Protein AF-A0A2H0J8N6-F1 (afdb_monomer_lite)

pLDDT: mean 73.27, std 20.43, range [31.5, 97.12]

Radius of gyration: 28.43 Å; chains: 1; bounding box: 100×62×66 Å

Foldseek 3Di:
DDDDDDDPDDDDDDPPDDPPPPVVVVVVLVVLLVLLLQLLVLLVVLLPDPDADDPQFSLLLSLLSLLLSQCPVLPLDADPVSVVSSVSSLVSNQVSLVVLPDALVLSVCRSPVSDRVSSVVSSPSSNVSADPDPVNLVVSCCSRPVPPPPPPPPPPDDDPVVPPPPDADADPVRHGPDPDDPDDDPDDDDDDPPPPPLPPLVVQLVVLVVLLVVCVVPNDLVSNLVSLVSSLVSLVVSLVVDPDPVSVVVSVVSNVVSCVSNVNPDVPPPLPFQWDFDFDQTPNDTDTDTDTDDHDDDDDPSSSVSNNVVNCVCPDPVNVVVVVVSVVVVVVVVD

Structure (mmCIF, N/CA/C/O backbone):
data_AF-A0A2H0J8N6-F1
#
_entry.id   AF-A0A2H0J8N6-F1
#
loop_
_atom_site.group_PDB
_atom_site.id
_atom_site.type_symbol
_atom_site.label_atom_id
_atom_site.label_alt_id
_atom_site.label_comp_id
_atom_site.label_asym_id
_atom_site.label_entity_id
_atom_site.label_seq_id
_atom_site.pdbx_PDB_ins_code
_atom_site.Cartn_x
_atom_site.Cartn_y
_atom_site.Cartn_z
_atom_site.occupancy
_atom_site.B_iso_or_equiv
_atom_site.auth_seq_id
_atom_site.auth_comp_id
_atom_site.auth_asym_id
_atom_site.auth_atom_id
_atom_site.pdbx_PDB_model_num
ATOM 1 N N . MET A 1 1 ? 80.769 -1.438 10.230 1.00 40.22 1 MET A N 1
ATOM 2 C CA . MET A 1 1 ? 79.763 -0.362 10.365 1.00 40.22 1 MET A CA 1
ATOM 3 C C . MET A 1 1 ? 78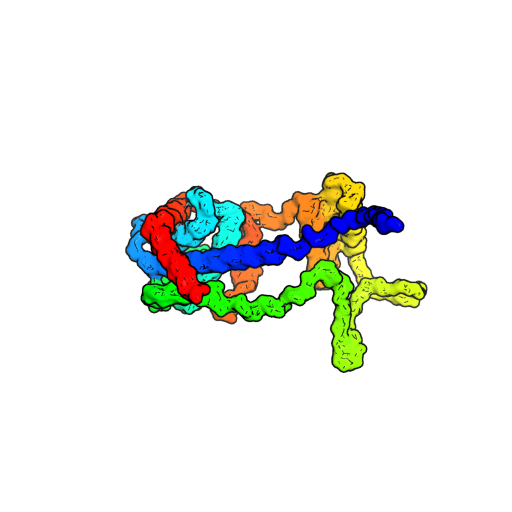.459 -0.847 9.747 1.00 40.22 1 MET A C 1
ATOM 5 O O . MET A 1 1 ? 78.494 -1.391 8.654 1.00 40.22 1 MET A O 1
ATOM 9 N N . ARG A 1 2 ? 77.357 -0.756 10.502 1.00 40.88 2 ARG A N 1
ATOM 10 C CA . ARG A 1 2 ? 75.979 -1.126 10.120 1.00 40.88 2 ARG A CA 1
ATOM 11 C C . ARG A 1 2 ? 75.331 -0.038 9.233 1.00 40.88 2 ARG A C 1
ATOM 13 O O . ARG A 1 2 ? 75.818 1.087 9.266 1.00 40.88 2 ARG A O 1
ATOM 20 N N . ARG A 1 3 ? 74.163 -0.376 8.646 1.00 34.47 3 ARG A N 1
ATOM 21 C CA . ARG A 1 3 ? 73.153 0.428 7.889 1.00 34.47 3 ARG A CA 1
ATOM 22 C C . ARG A 1 3 ? 73.401 0.578 6.377 1.00 34.47 3 ARG A C 1
ATOM 24 O O . ARG A 1 3 ? 74.527 0.822 5.986 1.00 34.47 3 ARG A O 1
ATOM 31 N N . ALA A 1 4 ? 72.404 0.535 5.488 1.00 37.69 4 ALA A N 1
ATOM 32 C CA . ALA A 1 4 ? 70.978 0.198 5.580 1.00 37.69 4 ALA A CA 1
ATOM 33 C C . ALA A 1 4 ? 70.390 0.027 4.160 1.00 37.69 4 ALA A C 1
ATOM 35 O O . ALA A 1 4 ? 70.618 0.859 3.291 1.00 37.69 4 ALA A O 1
ATOM 36 N N . MET A 1 5 ? 69.638 -1.061 3.982 1.00 46.22 5 MET A N 1
ATOM 37 C CA . MET A 1 5 ? 68.340 -1.192 3.300 1.00 46.22 5 MET A CA 1
ATOM 38 C C . MET A 1 5 ? 67.769 0.048 2.579 1.00 46.22 5 MET A C 1
ATOM 40 O O . MET A 1 5 ? 67.449 1.047 3.217 1.00 46.22 5 MET A O 1
ATOM 44 N N . SER A 1 6 ? 67.467 -0.102 1.286 1.00 39.66 6 SER A N 1
ATOM 45 C CA . SER A 1 6 ? 66.330 0.569 0.642 1.00 39.66 6 SER A CA 1
ATOM 46 C C . SER A 1 6 ? 65.701 -0.410 -0.352 1.00 39.66 6 SER A C 1
ATOM 48 O O . SER A 1 6 ? 66.092 -0.503 -1.514 1.00 39.66 6 SER A O 1
ATOM 50 N N . HIS A 1 7 ? 64.768 -1.217 0.157 1.00 37.22 7 HIS A N 1
ATOM 51 C CA . HIS A 1 7 ? 63.782 -1.889 -0.676 1.00 37.22 7 HIS A CA 1
ATOM 52 C C . HIS A 1 7 ? 62.754 -0.842 -1.098 1.00 37.22 7 HIS A C 1
ATOM 54 O O . HIS A 1 7 ? 62.182 -0.147 -0.262 1.00 37.22 7 HIS A O 1
ATOM 60 N N . ARG A 1 8 ? 62.558 -0.723 -2.408 1.00 36.72 8 ARG A N 1
ATOM 61 C CA . ARG A 1 8 ? 61.528 0.105 -3.027 1.00 36.72 8 ARG A CA 1
ATOM 62 C C . ARG A 1 8 ? 60.166 -0.515 -2.704 1.00 36.72 8 ARG A C 1
ATOM 64 O O . ARG A 1 8 ? 59.889 -1.622 -3.157 1.00 36.72 8 ARG A O 1
ATOM 71 N N . GLU A 1 9 ? 59.373 0.178 -1.893 1.00 36.84 9 GLU A N 1
ATOM 72 C CA . GLU A 1 9 ? 58.004 -0.198 -1.536 1.00 36.84 9 GLU A CA 1
ATOM 73 C C . GLU A 1 9 ? 57.140 -0.375 -2.789 1.00 36.84 9 GLU A C 1
ATOM 75 O O . GLU A 1 9 ? 57.002 0.527 -3.618 1.00 36.84 9 GLU A O 1
ATOM 80 N N . THR A 1 10 ? 56.547 -1.558 -2.915 1.00 39.41 10 THR A N 1
ATOM 81 C CA . THR A 1 10 ? 55.350 -1.790 -3.711 1.00 39.41 10 THR A CA 1
ATOM 82 C C . THR A 1 10 ? 54.174 -1.184 -2.952 1.00 39.41 10 THR A C 1
ATOM 84 O O . THR A 1 10 ? 53.842 -1.620 -1.851 1.00 39.41 10 THR A O 1
ATOM 87 N N . ALA A 1 11 ? 53.558 -0.153 -3.527 1.00 35.38 11 ALA A N 1
ATOM 88 C CA . ALA A 1 11 ? 52.325 0.418 -3.011 1.00 35.38 11 ALA A CA 1
ATOM 89 C C . ALA A 1 11 ? 51.241 -0.673 -2.977 1.00 35.38 11 ALA A C 1
ATOM 91 O O . ALA A 1 11 ? 50.752 -1.107 -4.019 1.00 35.38 11 ALA A O 1
ATOM 92 N N . LYS A 1 12 ? 50.894 -1.131 -1.769 1.00 36.38 12 LYS A N 1
ATOM 93 C CA . LYS A 1 12 ? 49.632 -1.817 -1.495 1.00 36.38 12 LYS A CA 1
ATOM 94 C C . LYS A 1 12 ? 48.523 -0.790 -1.686 1.00 36.38 12 LYS A C 1
ATOM 96 O O . LYS A 1 12 ? 48.418 0.144 -0.898 1.00 36.38 12 LYS A O 1
ATOM 101 N N . VAL A 1 13 ? 47.723 -0.948 -2.729 1.00 39.91 13 VAL A N 1
ATOM 102 C CA . VAL A 1 13 ? 46.446 -0.252 -2.855 1.00 39.91 13 VAL A CA 1
ATOM 103 C C . VAL A 1 13 ? 45.415 -1.311 -3.214 1.00 39.91 13 VAL A C 1
ATOM 105 O O . VAL A 1 13 ? 45.675 -2.121 -4.101 1.00 39.91 13 VAL A O 1
ATOM 108 N N . LEU A 1 14 ? 44.263 -1.219 -2.543 1.00 33.28 14 LEU A N 1
ATOM 109 C CA . LEU A 1 14 ? 43.003 -1.936 -2.767 1.00 33.28 14 LEU A CA 1
ATOM 110 C C . LEU A 1 14 ? 42.818 -3.228 -1.958 1.00 33.28 14 LEU A C 1
ATOM 112 O O . LEU A 1 14 ? 42.891 -4.327 -2.492 1.00 33.28 14 LEU A O 1
ATOM 116 N N . ASP A 1 15 ? 42.502 -3.045 -0.676 1.00 34.53 15 ASP A N 1
ATOM 117 C CA . ASP A 1 15 ? 41.644 -3.966 0.079 1.00 34.53 15 ASP A CA 1
ATOM 118 C C . ASP A 1 15 ? 40.716 -3.142 0.989 1.00 34.53 15 ASP A C 1
ATOM 120 O O . ASP A 1 15 ? 40.907 -3.047 2.197 1.00 34.53 15 ASP A O 1
ATOM 124 N N . ALA A 1 16 ? 39.828 -2.368 0.359 1.00 42.97 16 ALA A N 1
ATOM 125 C CA . ALA A 1 16 ? 38.847 -1.523 1.043 1.00 42.97 16 ALA A CA 1
ATOM 126 C C . ALA A 1 16 ? 37.699 -1.143 0.093 1.00 42.97 16 ALA A C 1
ATOM 128 O O . ALA A 1 16 ? 37.491 0.036 -0.157 1.00 42.97 16 ALA A O 1
ATOM 129 N N . VAL A 1 17 ? 37.013 -2.126 -0.501 1.00 40.81 17 VAL A N 1
ATOM 130 C CA . VAL A 1 17 ? 35.662 -1.945 -1.078 1.00 40.81 17 VAL A CA 1
ATOM 131 C C . VAL A 1 17 ? 34.937 -3.298 -1.041 1.00 40.81 17 VAL A C 1
ATOM 133 O O . VAL A 1 17 ? 34.741 -3.932 -2.075 1.00 40.81 17 VAL A O 1
ATOM 136 N N . ALA A 1 18 ? 34.599 -3.785 0.152 1.00 38.16 18 ALA A N 1
ATOM 137 C CA . ALA A 1 18 ? 33.751 -4.973 0.294 1.00 38.16 18 ALA A CA 1
ATOM 138 C C . ALA A 1 18 ? 32.747 -4.904 1.461 1.00 38.16 18 ALA A C 1
ATOM 140 O O . ALA A 1 18 ? 32.077 -5.894 1.714 1.00 38.16 18 ALA A O 1
ATOM 141 N N . GLU A 1 19 ? 32.588 -3.757 2.133 1.00 38.59 19 GLU A N 1
ATOM 142 C CA . GLU A 1 19 ? 31.680 -3.634 3.294 1.00 38.59 19 GLU A CA 1
ATOM 143 C C . GLU A 1 19 ? 30.478 -2.691 3.072 1.00 38.59 19 GLU A C 1
ATOM 145 O O . GLU A 1 19 ? 29.617 -2.597 3.932 1.00 38.59 19 GLU A O 1
ATOM 150 N N . GLU A 1 20 ? 30.333 -2.031 1.915 1.00 37.59 20 GLU A N 1
ATOM 151 C CA . GLU A 1 20 ? 29.245 -1.045 1.715 1.00 37.59 20 GLU A CA 1
ATOM 152 C C . GLU A 1 20 ? 27.892 -1.629 1.249 1.00 37.59 20 GLU A C 1
ATOM 154 O O . GLU A 1 20 ? 26.917 -0.888 1.156 1.00 37.59 20 GLU A O 1
ATOM 159 N N . ASN A 1 21 ? 27.780 -2.933 0.959 1.00 37.81 21 ASN A N 1
ATOM 160 C CA . ASN A 1 21 ? 26.525 -3.511 0.436 1.00 37.81 21 ASN A CA 1
ATOM 161 C C . ASN A 1 21 ? 25.639 -4.211 1.481 1.00 37.81 21 ASN A C 1
ATOM 163 O O . ASN A 1 21 ? 24.453 -4.388 1.210 1.00 37.81 21 ASN A O 1
ATOM 167 N N . ASP A 1 22 ? 26.164 -4.567 2.657 1.00 35.47 22 ASP A N 1
ATOM 168 C CA . ASP A 1 22 ? 25.387 -5.264 3.699 1.00 35.47 22 ASP A CA 1
ATOM 169 C C . ASP A 1 22 ? 24.651 -4.292 4.641 1.00 35.47 22 ASP A C 1
ATOM 171 O O . ASP A 1 22 ? 23.553 -4.570 5.127 1.00 35.47 22 ASP A O 1
ATOM 175 N N . GLU A 1 23 ? 25.196 -3.089 4.852 1.00 35.34 23 GLU A N 1
ATOM 176 C CA . GLU A 1 23 ? 24.545 -2.057 5.671 1.00 35.34 23 GLU A CA 1
ATOM 177 C C . GLU A 1 23 ? 23.266 -1.505 5.017 1.00 35.34 23 GLU A C 1
ATOM 179 O O . GLU A 1 23 ? 22.309 -1.180 5.722 1.00 35.34 23 GLU A O 1
ATOM 184 N N . MET A 1 24 ? 23.197 -1.454 3.680 1.00 31.50 24 MET A N 1
ATOM 185 C CA . MET A 1 24 ? 21.992 -0.991 2.973 1.00 31.50 24 MET A CA 1
ATOM 186 C C . MET A 1 24 ? 20.827 -1.984 3.083 1.00 31.50 24 MET A C 1
ATOM 188 O O . MET A 1 24 ? 19.689 -1.559 3.254 1.00 31.50 24 MET A O 1
ATOM 192 N N . SER A 1 25 ? 21.103 -3.294 3.046 1.00 44.59 25 SER A N 1
ATOM 193 C CA . SER A 1 25 ? 20.068 -4.328 3.210 1.00 44.59 25 SER A CA 1
ATOM 194 C C . SER A 1 25 ? 19.448 -4.291 4.609 1.00 44.59 25 SER A C 1
ATOM 196 O O . SER A 1 25 ? 18.238 -4.446 4.763 1.00 44.59 25 SER A O 1
ATOM 198 N N . ASN A 1 26 ? 20.268 -4.047 5.634 1.00 45.00 26 ASN A N 1
ATOM 199 C CA . ASN A 1 26 ? 19.796 -3.914 7.010 1.00 45.00 26 ASN A CA 1
ATOM 200 C C . ASN A 1 26 ? 19.016 -2.608 7.227 1.00 45.00 26 ASN A C 1
ATOM 202 O O . ASN A 1 26 ? 17.989 -2.614 7.901 1.00 45.00 26 ASN A O 1
ATOM 206 N N . ALA A 1 27 ? 19.459 -1.492 6.637 1.00 46.22 27 ALA A N 1
ATOM 207 C CA . ALA A 1 27 ? 18.742 -0.219 6.715 1.00 46.22 27 ALA A CA 1
ATOM 208 C C . ALA A 1 27 ? 17.324 -0.317 6.124 1.00 46.22 27 ALA A C 1
ATOM 210 O O . ALA A 1 27 ? 16.374 0.167 6.741 1.00 46.22 27 ALA A O 1
ATOM 211 N N . ASP A 1 28 ? 17.169 -0.999 4.986 1.00 56.78 28 ASP A N 1
ATOM 212 C CA . ASP A 1 28 ? 15.863 -1.233 4.367 1.00 56.78 28 ASP A CA 1
ATOM 213 C C . ASP A 1 28 ? 14.939 -2.053 5.291 1.00 56.78 28 ASP A C 1
ATOM 215 O O . ASP A 1 28 ? 13.780 -1.679 5.482 1.00 56.78 28 ASP A O 1
ATOM 219 N N . ASP A 1 29 ? 15.447 -3.093 5.961 1.00 68.06 29 ASP A N 1
ATOM 220 C CA . ASP A 1 29 ? 14.668 -3.892 6.923 1.00 68.06 29 ASP A CA 1
ATOM 221 C C . ASP A 1 29 ? 14.214 -3.070 8.147 1.00 68.06 29 ASP A C 1
ATOM 223 O O . ASP A 1 29 ? 13.052 -3.131 8.562 1.00 68.06 29 ASP A O 1
ATOM 227 N N . PHE A 1 30 ? 15.087 -2.208 8.684 1.00 72.25 30 PHE A N 1
ATOM 228 C CA . PHE A 1 30 ? 14.722 -1.302 9.778 1.00 72.25 30 PHE A CA 1
ATOM 229 C C . PHE A 1 30 ? 13.636 -0.298 9.375 1.00 72.25 30 PHE A C 1
ATOM 231 O O . PHE A 1 30 ? 12.720 -0.051 10.165 1.00 72.25 30 PHE A O 1
ATOM 238 N N . THR A 1 31 ? 13.692 0.255 8.158 1.00 79.31 31 THR A N 1
ATOM 239 C CA . THR A 1 31 ? 12.648 1.180 7.681 1.00 79.31 31 THR A CA 1
ATOM 240 C C . THR A 1 31 ? 11.298 0.482 7.528 1.00 79.31 31 THR A C 1
ATOM 242 O O . THR A 1 31 ? 10.273 1.026 7.936 1.00 79.31 31 THR A O 1
ATOM 245 N N . VAL A 1 32 ? 11.278 -0.753 7.019 1.00 80.62 32 VAL A N 1
ATOM 246 C CA . VAL A 1 32 ? 10.048 -1.548 6.900 1.00 80.62 32 VAL A CA 1
ATOM 247 C C . VAL A 1 32 ? 9.468 -1.875 8.276 1.00 80.62 32 VAL A C 1
ATOM 249 O O . VAL A 1 32 ? 8.256 -1.750 8.465 1.00 80.62 32 VAL A O 1
ATOM 252 N N . LYS A 1 33 ? 10.307 -2.221 9.260 1.00 83.94 33 LYS A N 1
ATOM 253 C CA . LYS A 1 33 ? 9.876 -2.442 10.651 1.00 83.94 33 LYS A CA 1
ATOM 254 C C . LYS A 1 33 ? 9.297 -1.171 11.280 1.00 83.94 33 LYS A C 1
ATOM 256 O O . LYS A 1 33 ? 8.239 -1.226 11.902 1.00 83.94 33 LYS A O 1
ATOM 261 N N . GLU A 1 34 ? 9.916 -0.009 11.066 1.00 85.88 34 GLU A N 1
ATOM 262 C CA . GLU A 1 34 ? 9.392 1.277 11.556 1.00 85.88 34 GLU A CA 1
ATOM 263 C C . GLU A 1 34 ? 8.033 1.636 10.930 1.00 85.88 34 GLU A C 1
ATOM 265 O O . GLU A 1 34 ? 7.114 2.080 11.630 1.00 85.88 34 GLU A O 1
ATOM 270 N N . LEU A 1 35 ? 7.875 1.410 9.624 1.00 88.62 35 LEU A N 1
ATOM 271 C CA . LEU A 1 35 ? 6.608 1.619 8.920 1.00 88.62 35 LEU A CA 1
ATOM 272 C C . LEU A 1 35 ? 5.526 0.650 9.405 1.00 88.62 35 LEU A C 1
ATOM 274 O O . LEU A 1 35 ? 4.384 1.063 9.603 1.00 88.62 35 LEU A O 1
ATOM 278 N N . THR A 1 36 ? 5.889 -0.611 9.643 1.00 89.69 36 THR A N 1
ATOM 279 C CA . THR A 1 36 ? 4.987 -1.640 10.178 1.00 89.69 36 THR A CA 1
ATOM 280 C C . THR A 1 36 ? 4.496 -1.269 11.575 1.00 89.69 36 THR A C 1
ATOM 282 O O . THR A 1 36 ? 3.289 -1.277 11.824 1.00 89.69 36 THR A O 1
ATOM 285 N N . LEU A 1 37 ? 5.405 -0.839 12.458 1.00 91.19 37 LEU A N 1
ATOM 286 C CA . LEU A 1 37 ? 5.063 -0.343 13.792 1.00 91.19 37 LEU A CA 1
ATOM 287 C C . LEU A 1 37 ? 4.126 0.867 13.718 1.00 91.19 37 LEU A C 1
ATOM 289 O O . LEU A 1 37 ? 3.123 0.935 14.426 1.00 91.19 37 LEU A O 1
ATOM 293 N N . SER A 1 38 ? 4.430 1.812 12.826 1.00 92.94 38 SER A N 1
ATOM 294 C CA . SER A 1 38 ? 3.614 3.011 12.629 1.00 92.94 38 SER A CA 1
ATOM 295 C C . SER A 1 38 ? 2.210 2.671 12.124 1.00 92.94 38 SER A C 1
ATOM 297 O O . SER A 1 38 ? 1.237 3.267 12.585 1.00 92.94 38 SER A O 1
ATOM 299 N N . ALA A 1 39 ? 2.090 1.700 11.215 1.00 94.19 39 ALA A N 1
ATOM 300 C CA . ALA A 1 39 ? 0.812 1.228 10.691 1.00 94.19 39 ALA A CA 1
ATOM 301 C C . ALA A 1 39 ? -0.045 0.574 11.785 1.00 94.19 39 ALA A C 1
ATOM 303 O O . ALA A 1 39 ? -1.221 0.907 11.931 1.00 94.19 39 ALA A O 1
ATOM 304 N N . ALA A 1 40 ? 0.546 -0.314 12.587 1.00 93.50 40 ALA A N 1
ATOM 305 C CA . ALA A 1 40 ? -0.149 -0.983 13.681 1.00 93.50 40 ALA A CA 1
ATOM 306 C C . ALA A 1 40 ? -0.593 0.016 14.766 1.00 93.50 40 ALA A C 1
ATOM 308 O O . ALA A 1 40 ? -1.760 0.029 15.160 1.00 93.50 40 ALA A O 1
ATOM 309 N N . ALA A 1 41 ? 0.279 0.952 15.155 1.00 92.62 41 ALA A N 1
ATOM 310 C CA . ALA A 1 41 ? -0.069 2.028 16.084 1.00 92.62 41 ALA A CA 1
ATOM 311 C C . ALA A 1 41 ? -1.188 2.940 15.542 1.00 92.62 41 ALA A C 1
ATOM 313 O O . ALA A 1 41 ? -2.064 3.370 16.293 1.00 92.62 41 ALA A O 1
ATOM 314 N N . ALA A 1 42 ? -1.202 3.217 14.234 1.00 94.94 42 ALA A N 1
ATOM 315 C CA . ALA A 1 42 ? -2.284 3.962 13.596 1.00 94.94 42 ALA A CA 1
ATOM 316 C C . ALA A 1 42 ? -3.627 3.218 13.656 1.00 94.94 42 ALA A C 1
ATOM 318 O O . ALA A 1 42 ? -4.655 3.858 13.878 1.00 94.94 42 ALA A O 1
ATOM 319 N N . VAL A 1 43 ? -3.634 1.889 13.502 1.00 95.62 43 VAL A N 1
ATOM 320 C CA . VAL A 1 43 ? -4.842 1.064 13.683 1.00 95.62 43 VAL A CA 1
ATOM 321 C C . VAL A 1 43 ? -5.340 1.129 15.127 1.00 95.62 43 VAL A C 1
ATOM 323 O O . VAL A 1 43 ? -6.536 1.325 15.333 1.00 95.62 43 VAL A O 1
ATOM 326 N N . GLN A 1 44 ? -4.448 1.034 16.118 1.00 92.69 44 GLN A N 1
ATOM 327 C CA . GLN A 1 44 ? -4.826 1.159 17.531 1.00 92.69 44 GLN A CA 1
ATOM 328 C C . GLN A 1 44 ? -5.434 2.530 17.839 1.00 92.69 44 GLN A C 1
ATOM 330 O O . GLN A 1 44 ? -6.544 2.630 18.354 1.00 92.69 44 GLN A O 1
ATOM 335 N N . GLN A 1 45 ? -4.756 3.602 17.420 1.00 92.00 45 GLN A N 1
ATOM 336 C CA . GLN A 1 45 ? -5.253 4.967 17.594 1.00 92.00 45 GLN A CA 1
ATOM 337 C C . GLN A 1 45 ? -6.612 5.179 16.904 1.00 92.00 45 GLN A C 1
ATOM 339 O O . GLN A 1 45 ? -7.482 5.905 17.393 1.00 92.00 45 GLN A O 1
ATOM 344 N N . TRP A 1 46 ? -6.792 4.584 15.729 1.00 95.44 46 TRP A N 1
ATOM 345 C CA . TRP A 1 46 ? -8.053 4.638 15.006 1.00 95.44 46 TRP A CA 1
ATOM 346 C C . TRP A 1 46 ? -9.180 3.909 15.749 1.00 95.44 46 TRP A C 1
ATOM 348 O O . TRP A 1 46 ? -10.295 4.429 15.805 1.00 95.44 46 TRP A O 1
ATOM 358 N N . ALA A 1 47 ? -8.887 2.756 16.352 1.00 93.25 47 ALA A N 1
ATOM 359 C CA . ALA A 1 47 ? -9.837 1.979 17.142 1.00 93.25 47 ALA A CA 1
ATOM 360 C C . ALA A 1 47 ? -10.415 2.777 18.318 1.00 93.25 47 ALA A C 1
ATOM 362 O O . ALA A 1 47 ? -11.618 2.741 18.566 1.00 93.25 47 ALA A O 1
ATOM 363 N N . GLU A 1 48 ? -9.567 3.568 18.974 1.00 88.94 48 GLU A N 1
ATOM 364 C CA . GLU A 1 48 ? -9.929 4.424 20.109 1.00 88.94 48 GLU A CA 1
ATOM 365 C C . GLU A 1 48 ? -10.596 5.749 19.702 1.00 88.94 48 GLU A C 1
ATOM 367 O O . GLU A 1 48 ? -10.979 6.548 20.556 1.00 88.94 48 GLU A O 1
ATOM 372 N N . THR A 1 49 ? -10.732 6.031 18.403 1.00 87.50 49 THR A N 1
ATOM 373 C CA . THR A 1 49 ? -11.292 7.305 17.944 1.00 87.50 49 THR A CA 1
ATOM 374 C C . THR A 1 49 ? -12.792 7.402 18.239 1.00 87.50 49 THR A C 1
ATOM 376 O O . THR A 1 49 ? -13.601 6.705 17.619 1.00 87.50 49 THR A O 1
ATOM 379 N N . ASP A 1 50 ? -13.168 8.376 19.069 1.00 84.38 50 ASP A N 1
ATOM 380 C CA . ASP A 1 50 ? -14.548 8.787 19.362 1.00 84.38 50 ASP A CA 1
ATOM 381 C C . ASP A 1 50 ? -14.898 10.203 18.841 1.00 84.38 50 ASP A C 1
ATOM 383 O O . ASP A 1 50 ? -16.052 10.628 18.900 1.00 84.38 50 ASP A O 1
ATOM 387 N N . ASP A 1 51 ? -13.922 10.915 18.263 1.00 87.56 51 ASP A N 1
ATOM 388 C CA . ASP A 1 51 ? -13.987 12.340 17.910 1.00 87.56 51 ASP A CA 1
ATOM 389 C C . ASP A 1 51 ? -14.006 12.611 16.385 1.00 87.56 51 ASP A C 1
ATOM 391 O O . ASP A 1 51 ? -13.187 13.361 15.832 1.00 87.56 51 ASP A O 1
ATOM 395 N N . LEU A 1 52 ? -14.919 11.965 15.657 1.00 90.25 52 LEU A N 1
ATOM 396 C CA . LEU A 1 52 ? -15.068 12.182 14.211 1.00 90.25 52 LEU A CA 1
ATOM 397 C C . LEU A 1 52 ? -15.660 13.567 13.896 1.00 90.25 52 LEU A C 1
ATOM 399 O O . LEU A 1 52 ? -16.584 14.033 14.564 1.00 90.25 52 LEU A O 1
ATOM 403 N N . ASP A 1 53 ? -15.129 14.225 12.862 1.00 88.62 53 ASP A N 1
ATOM 404 C CA . ASP A 1 53 ? -15.674 15.492 12.372 1.00 88.62 53 ASP A CA 1
ATOM 405 C C . ASP A 1 53 ? -17.010 15.294 11.632 1.00 88.62 53 ASP A C 1
ATOM 407 O O . ASP A 1 53 ? -17.338 14.209 11.151 1.00 88.62 53 ASP A O 1
ATOM 411 N N . GLU A 1 54 ? -17.780 16.374 11.467 1.00 89.12 54 GLU A N 1
ATOM 412 C CA . GLU A 1 54 ? -19.050 16.333 10.735 1.00 89.12 54 GLU A CA 1
ATOM 413 C C . GLU A 1 54 ? -18.856 15.818 9.291 1.00 89.12 54 GLU A C 1
ATOM 415 O O . GLU A 1 54 ? -18.199 16.450 8.458 1.00 89.12 54 GLU A O 1
ATOM 420 N N . GLY A 1 55 ? -19.430 14.646 8.997 1.00 87.62 55 GLY A N 1
ATOM 421 C CA . GLY A 1 55 ? -19.338 13.986 7.689 1.00 87.62 55 GLY A CA 1
ATOM 422 C C . GLY A 1 55 ? -18.023 13.236 7.412 1.00 87.62 55 GLY A C 1
ATOM 423 O O . GLY A 1 55 ? -17.783 12.872 6.251 1.00 87.62 55 GLY A O 1
ATOM 424 N N . GLU A 1 56 ? -17.181 13.031 8.432 1.00 92.88 56 GLU A N 1
ATOM 425 C CA . GLU A 1 56 ? -16.016 12.134 8.423 1.00 92.88 56 GLU A CA 1
ATOM 426 C C . GLU A 1 56 ? -16.439 10.727 8.876 1.00 92.88 56 GLU A C 1
ATOM 428 O O . GLU A 1 56 ? -17.040 10.567 9.936 1.00 92.88 56 GLU A O 1
ATOM 433 N N . SER A 1 57 ? -16.130 9.704 8.076 1.00 94.62 57 SER A N 1
ATOM 434 C CA . SER A 1 57 ? -16.320 8.302 8.470 1.00 94.62 57 SER A CA 1
ATOM 435 C C . SER A 1 57 ? -15.096 7.746 9.205 1.00 94.62 57 SER A C 1
ATOM 437 O O . SER A 1 57 ? -13.986 8.271 9.084 1.00 94.62 57 SER A O 1
ATOM 439 N N . GLY A 1 58 ? -15.262 6.623 9.912 1.00 91.81 58 GLY A N 1
ATOM 440 C CA . GLY A 1 58 ? -14.126 5.880 10.463 1.00 91.81 58 GLY A CA 1
ATOM 441 C C . GLY A 1 58 ? -13.105 5.494 9.384 1.00 91.81 58 GLY A C 1
ATOM 442 O O . GLY A 1 58 ? -11.903 5.582 9.625 1.00 91.81 58 GLY A O 1
ATOM 443 N N . ALA A 1 59 ? -13.563 5.156 8.174 1.00 95.75 59 ALA A N 1
ATOM 444 C CA . ALA A 1 59 ? -12.690 4.858 7.040 1.00 95.75 59 ALA A CA 1
ATOM 445 C C . ALA A 1 59 ? -11.858 6.080 6.623 1.00 95.75 59 ALA A C 1
ATOM 447 O O . ALA A 1 59 ? -10.647 5.965 6.436 1.00 95.75 59 ALA A O 1
ATOM 448 N N . ASP A 1 60 ? -12.487 7.261 6.539 1.00 94.56 60 ASP A N 1
ATOM 449 C CA . ASP A 1 60 ? -11.793 8.515 6.228 1.00 94.56 60 ASP A CA 1
ATOM 450 C C . ASP A 1 60 ? -10.693 8.801 7.259 1.00 94.56 60 ASP A C 1
ATOM 452 O O . ASP A 1 60 ? -9.587 9.185 6.879 1.00 94.56 60 ASP A O 1
ATOM 456 N N . ARG A 1 61 ? -10.971 8.567 8.552 1.00 94.56 61 ARG A N 1
ATOM 457 C CA . ARG A 1 61 ? -9.997 8.751 9.637 1.00 94.56 61 ARG A CA 1
ATOM 458 C C . ARG A 1 61 ? -8.802 7.807 9.508 1.00 94.56 61 ARG A C 1
ATOM 460 O O . ARG A 1 61 ? -7.668 8.267 9.642 1.00 94.56 61 ARG A O 1
ATOM 467 N N . LEU A 1 62 ? -9.040 6.518 9.256 1.00 95.31 62 LEU A N 1
ATOM 468 C CA . LEU A 1 62 ? -7.972 5.524 9.113 1.00 95.31 62 LEU A CA 1
ATOM 469 C C . LEU A 1 62 ? -7.114 5.790 7.874 1.00 95.31 62 LEU A C 1
ATOM 471 O O . LEU A 1 62 ? -5.891 5.789 7.977 1.00 95.31 62 LEU A O 1
ATOM 475 N N . MET A 1 63 ? -7.743 6.084 6.728 1.00 91.94 63 MET A N 1
ATOM 476 C CA . MET A 1 63 ? -7.043 6.478 5.496 1.00 91.94 63 MET A CA 1
ATOM 477 C C . MET A 1 63 ? -6.108 7.635 5.770 1.00 91.94 63 MET A C 1
ATOM 479 O O . MET A 1 63 ? -4.950 7.633 5.361 1.00 91.94 63 MET A O 1
ATOM 483 N N . SER A 1 64 ? -6.638 8.616 6.492 1.00 91.00 64 SER A N 1
ATOM 484 C CA . SER A 1 64 ? -5.860 9.721 6.981 1.00 91.00 64 SER A CA 1
ATOM 485 C C . SER A 1 64 ? -4.629 9.197 7.711 1.00 91.00 64 SER A C 1
ATOM 487 O O . SER A 1 64 ? -3.528 9.378 7.207 1.00 91.00 64 SER A O 1
ATOM 489 N N . LEU A 1 65 ? -4.800 8.476 8.823 1.00 92.94 65 LEU A N 1
ATOM 490 C CA . LEU A 1 65 ? -3.691 8.016 9.672 1.00 92.94 65 LEU A CA 1
ATOM 491 C C . LEU A 1 65 ? -2.585 7.322 8.872 1.00 92.94 65 LEU A C 1
ATOM 493 O O . LEU A 1 65 ? -1.414 7.630 9.077 1.00 92.94 65 LEU A O 1
ATOM 497 N N . MET A 1 66 ? -2.962 6.497 7.895 1.00 92.31 66 MET A N 1
ATOM 498 C CA . MET A 1 66 ? -2.024 5.812 7.005 1.00 92.31 66 MET A CA 1
ATOM 499 C C . MET A 1 66 ? -1.261 6.763 6.082 1.00 92.31 66 MET A C 1
ATOM 501 O O . MET A 1 66 ? -0.045 6.655 5.959 1.00 92.31 66 MET A O 1
ATOM 505 N N . VAL A 1 67 ? -1.935 7.733 5.465 1.00 90.25 67 VAL A N 1
ATOM 506 C CA . VAL A 1 67 ? -1.263 8.725 4.617 1.00 90.25 67 VAL A CA 1
ATOM 507 C C . VAL A 1 67 ? -0.311 9.602 5.428 1.00 90.25 67 VAL A C 1
ATOM 509 O O . VAL A 1 67 ? 0.766 9.926 4.948 1.00 90.25 67 VAL A O 1
ATOM 512 N N . GLY A 1 68 ? -0.647 9.948 6.672 1.00 88.38 68 GLY A N 1
ATOM 513 C CA . GLY A 1 68 ? 0.209 10.812 7.492 1.00 88.38 68 GLY A CA 1
ATOM 514 C C . GLY A 1 68 ? 1.482 10.143 8.009 1.00 88.38 68 GLY A C 1
ATOM 515 O O . GLY A 1 68 ? 2.358 10.838 8.523 1.00 88.38 68 GLY A O 1
ATOM 516 N N . ILE A 1 69 ? 1.579 8.815 7.897 1.00 89.19 69 ILE A N 1
ATOM 517 C CA . ILE A 1 69 ? 2.831 8.068 8.092 1.00 89.19 69 ILE A CA 1
ATOM 518 C C . ILE A 1 69 ? 3.764 8.278 6.894 1.00 89.19 69 ILE A C 1
ATOM 520 O O . ILE A 1 69 ? 4.980 8.293 7.054 1.00 89.19 69 ILE A O 1
ATOM 524 N N . VAL A 1 70 ? 3.183 8.434 5.708 1.00 87.62 70 VAL A N 1
ATOM 525 C CA . VAL A 1 70 ? 3.868 8.316 4.423 1.00 87.62 70 VAL A CA 1
ATOM 526 C C . VAL A 1 70 ? 4.230 9.673 3.820 1.00 87.62 70 VAL A C 1
ATOM 528 O O . VAL A 1 70 ? 5.302 9.798 3.243 1.00 87.62 70 VAL A O 1
ATOM 531 N N . ASP A 1 71 ? 3.350 10.665 3.965 1.00 86.31 71 ASP A N 1
ATOM 532 C CA . ASP A 1 71 ? 3.511 12.036 3.466 1.00 86.31 71 ASP A CA 1
ATOM 533 C C . ASP A 1 71 ? 4.631 12.749 4.249 1.00 86.31 71 ASP A C 1
ATOM 535 O O . ASP A 1 71 ? 4.428 13.327 5.328 1.00 86.31 71 ASP A O 1
ATOM 539 N N . ALA A 1 72 ? 5.859 12.635 3.739 1.00 73.38 72 ALA A N 1
ATOM 540 C CA . ALA A 1 72 ? 7.057 13.084 4.439 1.00 73.38 72 ALA A CA 1
ATOM 541 C C . ALA A 1 72 ? 7.153 14.617 4.451 1.00 73.38 72 ALA A C 1
ATOM 543 O O . ALA A 1 72 ? 7.581 15.214 5.452 1.00 73.38 72 ALA A O 1
ATOM 544 N N . ASP A 1 73 ? 6.736 15.260 3.356 1.00 74.69 73 ASP A N 1
ATOM 545 C CA . ASP A 1 73 ? 6.788 16.714 3.178 1.00 74.69 73 ASP A CA 1
ATOM 546 C C . ASP A 1 73 ? 5.508 17.442 3.644 1.00 74.69 73 ASP A C 1
ATOM 548 O O . ASP A 1 73 ? 5.516 18.666 3.833 1.00 74.69 73 ASP A O 1
ATOM 552 N N . LYS A 1 74 ? 4.453 16.681 3.961 1.00 73.00 74 LYS A N 1
ATOM 553 C CA . LYS A 1 74 ? 3.171 17.119 4.536 1.00 73.00 74 LYS A CA 1
ATOM 554 C C . LYS A 1 74 ? 2.381 18.020 3.609 1.00 73.00 74 LYS A C 1
ATOM 556 O O . LYS A 1 74 ? 1.629 18.896 4.067 1.00 73.00 74 LYS A O 1
ATOM 561 N N . ASN A 1 75 ? 2.574 17.863 2.307 1.00 75.75 75 ASN A N 1
ATOM 562 C CA . ASN A 1 75 ? 1.882 18.669 1.317 1.00 75.75 75 ASN A CA 1
ATOM 563 C C . ASN A 1 75 ? 0.426 18.181 1.092 1.00 75.75 75 ASN A C 1
ATOM 565 O O . ASN A 1 75 ? -0.412 18.937 0.571 1.00 75.75 75 ASN A O 1
ATOM 569 N N . GLY A 1 76 ? 0.076 16.989 1.599 1.00 72.50 76 GLY A N 1
ATOM 570 C CA . GLY A 1 76 ? -1.238 16.358 1.469 1.00 72.50 76 GLY A CA 1
ATOM 571 C C . GLY A 1 76 ? -1.469 15.670 0.120 1.00 72.50 76 GLY A C 1
ATOM 572 O O . GLY A 1 76 ? -2.622 15.437 -0.262 1.00 72.50 76 GLY A O 1
ATOM 573 N N . GLU A 1 77 ? -0.402 15.401 -0.619 1.00 78.06 77 GLU A N 1
ATOM 574 C CA . GLU A 1 77 ? -0.333 14.654 -1.868 1.00 78.06 77 GLU A CA 1
ATOM 575 C C . GLU A 1 77 ? 0.673 13.513 -1.683 1.00 78.06 77 GLU A C 1
ATOM 577 O O . GLU A 1 77 ? 1.598 13.632 -0.899 1.00 78.06 77 GLU A O 1
ATOM 582 N N . ILE A 1 78 ? 0.445 12.393 -2.368 1.00 81.94 78 ILE A N 1
ATOM 583 C CA . ILE A 1 78 ? 1.338 11.233 -2.330 1.00 81.94 78 ILE A CA 1
ATOM 584 C C . ILE A 1 78 ? 2.004 11.138 -3.696 1.00 81.94 78 ILE A C 1
ATOM 586 O O . ILE A 1 78 ? 1.301 10.998 -4.708 1.00 81.94 78 ILE A O 1
ATOM 590 N N . ASP A 1 79 ? 3.327 11.252 -3.732 1.00 82.69 79 ASP A N 1
ATOM 591 C CA . ASP A 1 79 ? 4.109 11.067 -4.953 1.00 82.69 79 ASP A CA 1
ATOM 592 C C . ASP A 1 79 ? 4.353 9.577 -5.292 1.00 82.69 79 ASP A C 1
ATOM 594 O O . ASP A 1 79 ? 3.785 8.668 -4.679 1.00 82.69 79 ASP A O 1
ATOM 598 N N . GLU A 1 80 ? 5.112 9.295 -6.359 1.00 78.38 80 GLU A N 1
ATOM 599 C CA . GLU A 1 80 ? 5.352 7.911 -6.803 1.00 78.38 80 GLU A CA 1
ATOM 600 C C . GLU A 1 80 ? 6.175 7.092 -5.800 1.00 78.38 80 GLU A C 1
ATOM 602 O O . GLU A 1 80 ? 5.944 5.884 -5.681 1.00 78.38 80 GLU A O 1
ATOM 607 N N . ASP A 1 81 ? 7.087 7.738 -5.075 1.00 76.94 81 ASP A N 1
ATOM 608 C CA . ASP A 1 81 ? 7.960 7.086 -4.104 1.00 76.94 81 ASP A CA 1
ATOM 609 C C . ASP A 1 81 ? 7.177 6.835 -2.805 1.00 76.94 81 ASP A C 1
ATOM 611 O O . ASP A 1 81 ? 7.134 5.712 -2.292 1.00 76.94 81 ASP A O 1
ATOM 615 N N . GLU A 1 82 ? 6.432 7.841 -2.349 1.00 84.56 82 GLU A N 1
ATOM 616 C CA . GLU A 1 82 ? 5.534 7.769 -1.199 1.00 84.56 82 GLU A CA 1
ATOM 617 C C . GLU A 1 82 ? 4.416 6.738 -1.408 1.00 84.56 82 GLU A C 1
ATOM 619 O O . GLU A 1 82 ? 4.065 5.994 -0.496 1.00 84.56 82 GLU A O 1
ATOM 624 N N . GLN A 1 83 ? 3.883 6.582 -2.620 1.00 81.69 83 GLN A N 1
ATOM 625 C CA . GLN A 1 83 ? 2.856 5.570 -2.877 1.00 81.69 83 GLN A CA 1
ATOM 626 C C . GLN A 1 83 ? 3.365 4.139 -2.640 1.00 81.69 83 GLN A C 1
ATOM 628 O O . GLN A 1 83 ? 2.590 3.279 -2.209 1.00 81.69 83 GLN A O 1
ATOM 633 N N . GLY A 1 84 ? 4.644 3.873 -2.925 1.00 83.88 84 GLY A N 1
ATOM 634 C CA . GLY A 1 84 ? 5.276 2.591 -2.615 1.00 83.88 84 GLY A CA 1
ATOM 635 C C . GLY A 1 84 ? 5.326 2.339 -1.109 1.00 83.88 84 GLY A C 1
ATOM 636 O O . GLY A 1 84 ? 5.002 1.243 -0.652 1.00 83.88 84 GLY A O 1
ATOM 637 N N . VAL A 1 85 ? 5.642 3.380 -0.340 1.00 85.62 85 VAL A N 1
ATOM 638 C CA . VAL A 1 85 ? 5.664 3.351 1.127 1.00 85.62 85 VAL A CA 1
ATOM 639 C C . VAL A 1 85 ? 4.250 3.182 1.699 1.00 85.62 85 VAL A C 1
ATOM 641 O O . VAL A 1 85 ? 4.048 2.368 2.599 1.00 85.62 85 VAL A O 1
ATOM 644 N N . LEU A 1 86 ? 3.240 3.852 1.132 1.00 88.25 86 LEU A N 1
ATOM 645 C CA . LEU A 1 86 ? 1.837 3.674 1.525 1.00 88.25 86 LEU A CA 1
ATOM 646 C C . LEU A 1 86 ? 1.366 2.237 1.327 1.00 88.25 86 LEU A C 1
ATOM 648 O O . LEU A 1 86 ? 0.647 1.707 2.168 1.00 88.25 86 LEU A O 1
ATOM 652 N N . ASP A 1 87 ? 1.785 1.580 0.248 1.00 86.50 87 ASP A N 1
ATOM 653 C CA . ASP A 1 87 ? 1.442 0.178 0.030 1.00 86.50 87 ASP A CA 1
ATOM 654 C C . ASP A 1 87 ? 2.068 -0.722 1.110 1.00 86.50 87 ASP A C 1
ATOM 656 O O . ASP A 1 87 ? 1.404 -1.653 1.570 1.00 86.50 87 ASP A O 1
ATOM 660 N N . VAL A 1 88 ? 3.307 -0.455 1.541 1.00 89.19 88 VAL A N 1
ATOM 661 C CA . VAL A 1 88 ? 3.948 -1.174 2.660 1.00 89.19 88 VAL A CA 1
ATOM 662 C C . VAL A 1 88 ? 3.137 -0.983 3.942 1.00 89.19 88 VAL A C 1
ATOM 664 O O . VAL A 1 88 ? 2.731 -1.969 4.556 1.00 89.19 88 VAL A O 1
ATOM 667 N N . VAL A 1 89 ? 2.802 0.265 4.275 1.00 91.56 89 VAL A N 1
ATOM 668 C CA . VAL A 1 89 ? 1.994 0.632 5.449 1.00 91.56 89 VAL A CA 1
ATOM 669 C C . VAL A 1 89 ? 0.613 -0.037 5.425 1.00 91.56 89 VAL A C 1
ATOM 671 O O . VAL A 1 89 ? 0.180 -0.599 6.427 1.00 91.56 89 VAL A O 1
ATOM 674 N N . LEU A 1 90 ? -0.077 -0.050 4.282 1.00 93.75 90 LEU A N 1
ATOM 675 C CA . LEU A 1 90 ? -1.401 -0.671 4.162 1.00 93.75 90 LEU A CA 1
ATOM 676 C C . LEU A 1 90 ? -1.359 -2.201 4.255 1.00 93.75 90 LEU A C 1
ATOM 678 O O . LEU A 1 90 ? -2.312 -2.793 4.759 1.00 93.75 90 LEU A O 1
ATOM 682 N N . ASN A 1 91 ? -0.294 -2.859 3.779 1.00 91.62 91 ASN A N 1
ATOM 683 C CA . ASN A 1 91 ? -0.148 -4.305 3.988 1.00 91.62 91 ASN A CA 1
ATOM 684 C C . ASN A 1 91 ? 0.166 -4.606 5.462 1.00 91.62 91 ASN A C 1
ATOM 686 O O . ASN A 1 91 ? -0.456 -5.497 6.022 1.00 91.62 91 ASN A O 1
ATOM 690 N N . ALA A 1 92 ? 1.023 -3.817 6.114 1.00 92.06 92 ALA A N 1
ATOM 691 C CA . ALA A 1 92 ? 1.269 -3.961 7.548 1.00 92.06 92 ALA A CA 1
ATOM 692 C C . ALA A 1 92 ? -0.015 -3.781 8.379 1.00 92.06 92 ALA A C 1
ATOM 694 O O . ALA A 1 92 ? -0.300 -4.577 9.270 1.00 92.06 92 ALA A O 1
ATOM 695 N N . ALA A 1 93 ? -0.838 -2.780 8.046 1.00 95.31 93 ALA A N 1
ATOM 696 C CA . ALA A 1 93 ? -2.140 -2.580 8.679 1.00 95.31 93 ALA A CA 1
ATOM 697 C C . ALA A 1 93 ? -3.092 -3.760 8.437 1.00 95.31 93 ALA A C 1
ATOM 699 O O . ALA A 1 93 ? -3.825 -4.154 9.339 1.00 95.31 93 ALA A O 1
ATOM 700 N N . TRP A 1 94 ? -3.083 -4.335 7.230 1.00 96.75 94 TRP A N 1
ATOM 701 C CA . TRP A 1 94 ? -3.857 -5.536 6.917 1.00 96.75 94 TRP A CA 1
ATOM 702 C C . TRP A 1 94 ? -3.454 -6.709 7.807 1.00 96.75 94 TRP A C 1
ATOM 704 O O . TRP A 1 94 ? -4.319 -7.356 8.396 1.00 96.75 94 TRP A O 1
ATOM 714 N N . ASP A 1 95 ? -2.153 -6.980 7.890 1.00 93.94 95 ASP A N 1
ATOM 715 C CA . ASP A 1 95 ? -1.617 -8.104 8.650 1.00 93.94 95 ASP A CA 1
ATOM 716 C C . ASP A 1 95 ? -1.930 -7.933 10.141 1.00 93.94 95 ASP A C 1
ATOM 718 O O . ASP A 1 95 ? -2.436 -8.862 10.769 1.00 93.94 95 ASP A O 1
ATOM 722 N N . TYR A 1 96 ? -1.771 -6.715 10.669 1.00 94.56 96 TYR A N 1
ATOM 723 C CA . TYR A 1 96 ? -2.123 -6.384 12.048 1.00 94.56 96 TYR A CA 1
ATOM 724 C C . TYR A 1 96 ? -3.627 -6.526 12.340 1.00 94.56 96 TYR A C 1
ATOM 726 O O . TYR A 1 96 ? -4.023 -7.126 13.331 1.00 94.56 96 TYR A O 1
ATOM 734 N N . LEU A 1 97 ? -4.510 -6.050 11.456 1.00 94.69 97 LEU A N 1
ATOM 735 C CA . LEU A 1 97 ? -5.956 -6.276 11.607 1.00 94.69 97 LEU A CA 1
ATOM 736 C C . LEU A 1 97 ? -6.291 -7.779 11.613 1.00 94.69 97 LEU A C 1
ATOM 738 O O . LEU A 1 97 ? -7.177 -8.220 12.348 1.00 94.69 97 LEU A O 1
ATOM 742 N N . GLY A 1 98 ? -5.563 -8.573 10.825 1.00 93.69 98 GLY A N 1
ATOM 743 C CA . GLY A 1 98 ? -5.683 -10.026 10.808 1.00 93.69 98 GLY A CA 1
ATOM 744 C C . GLY A 1 98 ? -5.327 -10.679 12.147 1.00 93.69 98 GLY A C 1
ATOM 745 O O . GLY A 1 98 ? -6.039 -11.593 12.569 1.00 93.69 98 GLY A O 1
ATOM 746 N N . THR A 1 99 ? -4.289 -10.201 12.847 1.00 92.81 99 THR A N 1
ATOM 747 C CA . THR A 1 99 ? -3.932 -10.723 14.184 1.00 92.81 99 THR A CA 1
ATOM 748 C C . THR A 1 99 ? -5.018 -10.433 15.222 1.00 92.81 99 THR A C 1
ATOM 750 O O . THR A 1 99 ? -5.245 -11.248 16.114 1.00 92.81 99 THR A O 1
ATOM 753 N N . LEU A 1 100 ? -5.766 -9.340 15.045 1.00 92.56 100 LEU A N 1
ATOM 754 C CA . LEU A 1 100 ? -6.906 -8.953 15.884 1.00 92.56 100 LEU A CA 1
ATOM 755 C C . LEU A 1 100 ? -8.230 -9.639 15.491 1.00 92.56 100 LEU A C 1
ATOM 757 O O . LEU A 1 100 ? -9.280 -9.355 16.066 1.00 92.56 100 LEU A O 1
ATOM 761 N N . GLY A 1 101 ? -8.201 -10.561 14.523 1.00 92.56 101 GLY A N 1
ATOM 762 C CA . GLY A 1 101 ? -9.359 -11.368 14.130 1.00 92.56 101 GLY A CA 1
ATOM 763 C C . GLY A 1 101 ? -10.274 -10.727 13.084 1.00 92.56 101 GLY A C 1
ATOM 764 O O . GLY A 1 101 ? -11.358 -11.254 12.821 1.00 92.56 101 GLY A O 1
ATOM 765 N N . VAL A 1 102 ? -9.857 -9.624 12.458 1.00 95.75 102 VAL A N 1
ATOM 766 C CA . VAL A 1 102 ? -10.593 -9.016 11.343 1.00 95.75 102 VAL A CA 1
ATOM 767 C C . VAL A 1 102 ? -10.547 -9.947 10.133 1.00 95.75 102 VAL A C 1
ATOM 769 O O . VAL A 1 102 ? -9.501 -10.484 9.766 1.00 95.75 102 VAL A O 1
ATOM 772 N N . THR A 1 103 ? -11.696 -10.152 9.490 1.00 95.75 103 THR A N 1
ATOM 773 C CA . THR A 1 103 ? -11.773 -11.013 8.306 1.00 95.75 103 THR A CA 1
ATOM 774 C C . THR A 1 103 ? -11.127 -10.339 7.094 1.00 95.75 103 THR A C 1
ATOM 776 O O . THR A 1 103 ? -11.146 -9.119 6.965 1.00 95.75 103 THR A O 1
ATOM 779 N N . ASP A 1 104 ? -10.611 -11.111 6.136 1.00 92.19 104 ASP A N 1
ATOM 780 C CA . ASP A 1 104 ? -10.057 -10.529 4.901 1.00 92.19 104 ASP A CA 1
ATOM 781 C C . ASP A 1 104 ? -11.088 -9.795 4.044 1.00 92.19 104 ASP A C 1
ATOM 783 O O . ASP A 1 104 ? -10.725 -8.989 3.184 1.00 92.19 104 ASP A O 1
ATOM 787 N N . GLU A 1 105 ? -12.360 -10.157 4.196 1.00 94.62 105 GLU A N 1
ATOM 788 C CA . GLU A 1 105 ? -13.466 -9.487 3.525 1.00 94.62 105 GLU A CA 1
ATOM 789 C C . GLU A 1 105 ? -13.643 -8.090 4.115 1.00 94.62 105 GLU A C 1
ATOM 791 O O . GLU A 1 105 ? -13.613 -7.114 3.366 1.00 94.62 105 GLU A O 1
ATOM 796 N N . ASP A 1 106 ? -13.696 -7.986 5.445 1.00 95.50 106 ASP A N 1
ATOM 797 C CA . ASP A 1 106 ? -13.811 -6.706 6.139 1.00 95.50 106 ASP A CA 1
ATOM 798 C C . ASP A 1 106 ? -12.538 -5.854 5.992 1.00 95.50 106 ASP A C 1
ATOM 800 O O . ASP A 1 106 ? -12.628 -4.675 5.659 1.00 95.50 106 ASP A O 1
ATOM 804 N N . ALA A 1 107 ? -11.340 -6.435 6.129 1.00 94.44 107 ALA A N 1
ATOM 805 C CA . ALA A 1 107 ? -10.078 -5.743 5.840 1.00 94.44 107 ALA A CA 1
ATOM 806 C C . ALA A 1 107 ? -10.010 -5.298 4.366 1.00 94.44 107 ALA A C 1
ATOM 808 O O . ALA A 1 107 ? -9.469 -4.242 4.037 1.00 94.44 107 ALA A O 1
ATOM 809 N N . GLY A 1 108 ? -10.611 -6.089 3.471 1.00 92.69 108 GLY A N 1
ATOM 810 C CA . GLY A 1 108 ? -10.788 -5.804 2.052 1.00 92.69 108 GLY A CA 1
ATOM 811 C C . GLY A 1 108 ? -11.583 -4.539 1.803 1.00 92.69 108 GLY A C 1
ATOM 812 O O . GLY A 1 108 ? -11.065 -3.616 1.167 1.00 92.69 108 GLY A O 1
ATOM 813 N N . ALA A 1 109 ? -12.807 -4.528 2.319 1.00 96.12 109 ALA A N 1
ATOM 814 C CA . ALA A 1 109 ? -13.736 -3.417 2.208 1.00 96.12 109 ALA A CA 1
ATOM 815 C C . ALA A 1 109 ? -13.220 -2.167 2.940 1.00 96.12 109 ALA A C 1
ATOM 817 O O . ALA A 1 109 ? -13.375 -1.056 2.442 1.00 96.12 109 ALA A O 1
ATOM 818 N N . LEU A 1 110 ? -12.516 -2.331 4.063 1.00 96.75 110 LEU A N 1
ATOM 819 C CA . LEU A 1 110 ? -11.921 -1.219 4.799 1.00 96.75 110 LEU A CA 1
ATOM 820 C C . LEU A 1 110 ? -10.721 -0.600 4.069 1.00 96.75 110 LEU A C 1
ATOM 822 O O . LEU A 1 110 ? -10.725 0.592 3.793 1.00 96.75 110 LEU A O 1
ATOM 826 N N . LEU A 1 111 ? -9.688 -1.383 3.748 1.00 95.38 111 LEU A N 1
ATOM 827 C CA . LEU A 1 111 ? -8.403 -0.831 3.291 1.00 95.38 111 LEU A CA 1
ATOM 828 C C . LEU A 1 111 ? -8.318 -0.615 1.773 1.00 95.38 111 LEU A C 1
ATOM 830 O O . LEU A 1 111 ? -7.459 0.138 1.314 1.00 95.38 111 LEU A O 1
ATOM 834 N N . ASN A 1 112 ? -9.168 -1.272 0.972 1.00 94.00 112 ASN A N 1
ATOM 835 C CA . ASN A 1 112 ? -9.207 -1.031 -0.480 1.00 94.00 112 ASN A CA 1
ATOM 836 C C . ASN A 1 112 ? -10.349 -0.097 -0.875 1.00 94.00 112 ASN A C 1
ATOM 838 O O . ASN A 1 112 ? -10.137 0.795 -1.698 1.00 94.00 112 ASN A O 1
ATOM 842 N N . ASP A 1 113 ? -11.535 -0.316 -0.307 1.00 95.06 113 ASP A N 1
ATOM 843 C CA . ASP A 1 113 ? -12.751 0.392 -0.715 1.00 95.06 113 ASP A CA 1
ATOM 844 C C . ASP A 1 113 ? -13.099 1.556 0.224 1.00 95.06 113 ASP A C 1
ATOM 846 O O . ASP A 1 113 ? -13.892 2.418 -0.155 1.00 95.06 113 ASP A O 1
ATOM 850 N N . TRP A 1 114 ? -12.461 1.629 1.400 1.00 96.19 114 TRP A N 1
ATOM 851 C CA . TRP A 1 114 ? -12.720 2.645 2.426 1.00 96.19 114 TRP A CA 1
ATOM 852 C C . TRP A 1 114 ? -14.199 2.711 2.802 1.00 96.19 114 TRP A C 1
ATOM 854 O O . TRP A 1 114 ? -14.777 3.785 2.970 1.00 96.19 114 TRP A O 1
ATOM 864 N N . ASP A 1 115 ? -14.809 1.532 2.910 1.00 97.12 115 ASP A N 1
ATOM 865 C CA . ASP A 1 115 ? -16.219 1.377 3.225 1.00 97.12 115 ASP A CA 1
ATOM 866 C C . ASP A 1 115 ? -16.515 1.834 4.660 1.00 97.12 115 ASP A C 1
ATOM 868 O O . ASP A 1 115 ? -15.964 1.308 5.630 1.00 97.12 115 ASP A O 1
ATOM 872 N N . ALA A 1 116 ? -17.394 2.830 4.788 1.00 94.50 116 ALA A N 1
ATOM 873 C CA . ALA A 1 116 ? -17.700 3.472 6.063 1.00 94.50 116 ALA A CA 1
ATOM 874 C C . ALA A 1 116 ? -18.390 2.516 7.049 1.00 94.50 116 ALA A C 1
ATOM 876 O O . ALA A 1 116 ? -18.012 2.467 8.218 1.00 94.50 116 ALA A O 1
ATOM 877 N N . ASP A 1 117 ? -19.346 1.715 6.571 1.00 95.50 117 ASP A N 1
ATOM 878 C CA . ASP A 1 117 ? -20.098 0.786 7.419 1.00 95.50 117 ASP A CA 1
ATOM 879 C C . ASP A 1 117 ? -19.194 -0.340 7.938 1.00 95.50 117 ASP A C 1
ATOM 881 O O . ASP A 1 117 ? -19.324 -0.800 9.074 1.00 95.50 117 ASP A O 1
ATOM 885 N N . THR A 1 118 ? -18.266 -0.810 7.102 1.00 96.31 118 THR A N 1
ATOM 886 C CA . THR A 1 118 ? -17.257 -1.793 7.502 1.00 96.31 118 THR A CA 1
ATOM 887 C C . THR A 1 118 ? -16.258 -1.201 8.477 1.00 96.31 118 THR A C 1
ATOM 889 O O . THR A 1 118 ? -15.910 -1.867 9.449 1.00 96.31 118 THR A O 1
ATOM 892 N N . ALA A 1 119 ? -15.848 0.052 8.281 1.00 95.69 119 ALA A N 1
ATOM 893 C CA . ALA A 1 119 ? -14.965 0.734 9.215 1.00 95.69 119 ALA A CA 1
ATOM 894 C C . ALA A 1 119 ? -15.540 0.767 10.633 1.00 95.69 119 ALA A C 1
ATOM 896 O O . ALA A 1 119 ? -14.811 0.451 11.565 1.00 95.69 119 ALA A O 1
ATOM 897 N N . ASP A 1 120 ? -16.829 1.065 10.807 1.00 93.75 120 ASP A N 1
ATOM 898 C CA . ASP A 1 120 ? -17.441 1.096 12.139 1.00 93.75 120 ASP A CA 1
ATOM 899 C C . ASP A 1 120 ? -17.455 -0.285 12.815 1.00 93.75 120 ASP A C 1
ATOM 901 O O . ASP A 1 120 ? -17.069 -0.396 13.980 1.00 93.75 120 ASP A O 1
ATOM 905 N N . ARG A 1 121 ? -17.816 -1.349 12.079 1.00 94.69 121 ARG A N 1
ATOM 906 C CA . ARG A 1 121 ? -17.806 -2.728 12.608 1.00 94.69 121 ARG A CA 1
ATOM 907 C C . ARG A 1 121 ? -16.398 -3.204 12.958 1.00 94.69 121 ARG A C 1
ATOM 909 O O . ARG A 1 121 ? -16.192 -3.812 14.005 1.00 94.69 121 ARG A O 1
ATOM 916 N N . VAL A 1 122 ? -15.433 -2.949 12.073 1.00 96.62 122 VAL A N 1
ATOM 917 C CA . VAL A 1 122 ? -14.033 -3.334 12.288 1.00 96.62 122 VAL A CA 1
ATOM 918 C C . VAL A 1 122 ? -13.449 -2.550 13.453 1.00 96.62 122 VAL A C 1
ATOM 920 O O . VAL A 1 122 ? -12.766 -3.139 14.278 1.00 96.62 122 VAL A O 1
ATOM 923 N N . ARG A 1 123 ? -13.755 -1.254 13.572 1.00 94.56 123 ARG A N 1
ATOM 924 C CA . ARG A 1 123 ? -13.300 -0.425 14.690 1.00 94.56 123 ARG A CA 1
ATOM 925 C C . ARG A 1 123 ? -13.796 -0.974 16.025 1.00 94.56 123 ARG A C 1
ATOM 927 O O . ARG A 1 123 ? -13.006 -1.079 16.952 1.00 94.56 123 ARG A O 1
ATOM 934 N N . GLU A 1 124 ? -15.073 -1.351 16.116 1.00 93.31 124 GLU A N 1
ATOM 935 C CA . GLU A 1 124 ? -15.642 -1.958 17.327 1.00 93.31 124 GLU A CA 1
ATOM 936 C C . GLU A 1 124 ? -14.968 -3.295 17.670 1.00 93.31 124 GLU A C 1
ATOM 938 O O . GLU A 1 124 ? -14.596 -3.518 18.820 1.00 93.31 124 GLU A O 1
ATOM 943 N N . LEU A 1 125 ? -14.752 -4.159 16.671 1.00 94.19 125 LEU A N 1
ATOM 944 C CA . LEU A 1 125 ? -14.050 -5.432 16.855 1.00 94.19 125 LEU A CA 1
ATOM 945 C C . LEU A 1 125 ? -12.612 -5.224 17.346 1.00 94.19 125 LEU A C 1
ATOM 947 O O . LEU A 1 125 ? -12.194 -5.860 18.308 1.00 94.19 125 LEU A O 1
ATOM 951 N N . VAL A 1 126 ? -11.872 -4.328 16.693 1.00 93.44 126 VAL A N 1
ATOM 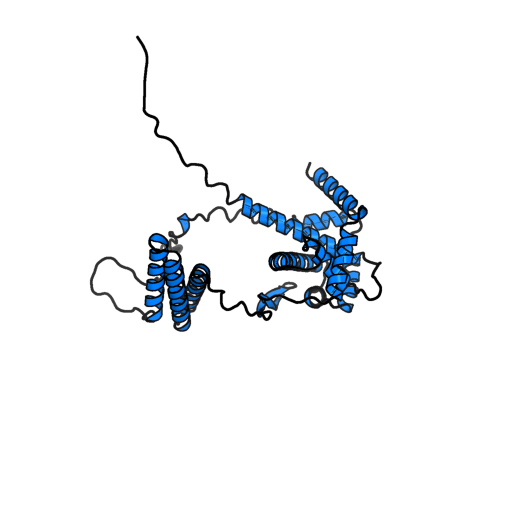952 C CA . VAL A 1 126 ? -10.486 -3.996 17.035 1.00 93.44 126 VAL A CA 1
ATOM 953 C C . VAL A 1 126 ? -10.428 -3.403 18.439 1.00 93.44 126 VAL A C 1
ATOM 955 O O . VAL A 1 126 ? -9.664 -3.893 19.258 1.00 93.44 126 VAL A O 1
ATOM 958 N N . ALA A 1 127 ? -11.280 -2.429 18.768 1.00 91.69 127 ALA A N 1
ATOM 959 C CA . ALA A 1 127 ? -11.335 -1.839 20.105 1.00 91.69 127 ALA A CA 1
ATOM 960 C C . ALA A 1 127 ? -11.641 -2.876 21.201 1.00 91.69 127 ALA A C 1
ATOM 962 O O . ALA A 1 127 ? -11.137 -2.755 22.311 1.00 91.69 127 ALA A O 1
ATOM 963 N N . ALA A 1 128 ? -12.433 -3.911 20.896 1.00 90.31 128 ALA A N 1
ATOM 964 C CA . ALA A 1 128 ? -12.702 -5.010 21.822 1.00 90.31 128 ALA A CA 1
ATOM 965 C C . ALA A 1 128 ? -11.551 -6.029 21.932 1.00 90.31 128 ALA A C 1
ATOM 967 O O . ALA A 1 128 ? -11.464 -6.739 22.934 1.00 90.31 128 ALA A O 1
ATOM 968 N N . ALA A 1 129 ? -10.711 -6.141 20.901 1.00 89.38 129 ALA A N 1
ATOM 969 C CA . ALA A 1 129 ? -9.576 -7.061 20.849 1.00 89.38 129 ALA A CA 1
ATOM 970 C C . ALA A 1 129 ? -8.283 -6.457 21.417 1.00 89.38 129 ALA A C 1
ATOM 972 O O . ALA A 1 129 ? -7.384 -7.209 21.791 1.00 89.38 129 ALA A O 1
ATOM 973 N N . LEU A 1 130 ? -8.177 -5.125 21.465 1.00 85.88 130 LEU A N 1
ATOM 974 C CA . LEU A 1 130 ? -6.977 -4.448 21.940 1.00 85.88 130 LEU A CA 1
ATOM 975 C C . LEU A 1 130 ? -6.788 -4.606 23.459 1.00 85.88 130 LEU A C 1
ATOM 977 O O . LEU A 1 130 ? -7.754 -4.477 24.216 1.00 85.88 130 LEU A O 1
ATOM 981 N N . PRO A 1 131 ? -5.553 -4.864 23.923 1.00 73.38 131 PRO A N 1
ATOM 982 C CA . PRO A 1 131 ? -5.232 -4.860 25.344 1.00 73.38 131 PRO A CA 1
ATOM 983 C C . PRO A 1 131 ? -5.277 -3.441 25.919 1.00 73.38 131 PRO A C 1
ATOM 985 O O . PRO A 1 131 ? -4.891 -2.476 25.264 1.00 73.38 131 PRO A O 1
ATOM 988 N N . ASP A 1 132 ? -5.649 -3.312 27.191 1.00 70.88 132 ASP A N 1
ATOM 989 C CA . ASP A 1 132 ? -5.607 -2.021 27.877 1.00 70.88 132 ASP A CA 1
ATOM 990 C C . ASP A 1 132 ? -4.160 -1.598 28.212 1.00 70.88 132 ASP A C 1
ATOM 992 O O . ASP A 1 132 ? -3.409 -2.311 28.885 1.00 70.88 132 ASP A O 1
ATOM 996 N N . GLY A 1 133 ? -3.787 -0.369 27.844 1.00 64.44 133 GLY A N 1
ATOM 997 C CA . GLY A 1 133 ? -2.621 0.329 28.397 1.00 64.44 133 GLY A CA 1
ATOM 998 C C . GLY A 1 133 ? -1.257 -0.269 28.023 1.00 64.44 133 GLY A C 1
ATOM 999 O O . GLY A 1 133 ? -0.922 -0.388 26.853 1.00 64.44 133 GLY A O 1
ATOM 1000 N N . GLU A 1 134 ? -0.426 -0.577 29.027 1.00 59.62 134 GLU A N 1
ATOM 1001 C CA . GLU A 1 134 ? 0.997 -0.951 28.865 1.00 59.62 134 GLU A CA 1
ATOM 1002 C C . GLU A 1 134 ? 1.200 -2.265 28.089 1.00 59.62 134 GLU A C 1
ATOM 1004 O O . GLU A 1 134 ? 2.257 -2.475 27.501 1.00 59.62 134 GLU A O 1
ATOM 1009 N N . GLN A 1 135 ? 0.174 -3.119 28.050 1.00 68.12 135 GLN A N 1
ATOM 1010 C CA . GLN A 1 135 ? 0.175 -4.366 27.287 1.00 68.12 135 GLN A CA 1
ATOM 1011 C C . GLN A 1 135 ? -0.061 -4.138 25.780 1.00 68.12 135 GLN A C 1
ATOM 1013 O O . GLN A 1 135 ? 0.337 -4.955 24.960 1.00 68.12 135 GLN A O 1
ATOM 1018 N N . SER A 1 136 ? -0.635 -2.993 25.395 1.00 69.75 136 SER A N 1
ATOM 1019 C CA . SER A 1 136 ? -0.789 -2.611 23.985 1.00 69.75 136 SER A CA 1
ATOM 1020 C C . SER A 1 136 ? 0.559 -2.315 23.319 1.00 69.75 136 SER A C 1
ATOM 1022 O O . SER A 1 136 ? 0.775 -2.682 22.165 1.00 69.75 136 SER A O 1
ATOM 1024 N N . ASP A 1 137 ? 1.482 -1.682 24.056 1.00 71.19 137 ASP A N 1
ATOM 1025 C CA . ASP A 1 137 ? 2.826 -1.349 23.566 1.00 71.19 137 ASP A CA 1
ATOM 1026 C C . ASP A 1 137 ? 3.692 -2.613 23.392 1.00 71.19 137 ASP A C 1
ATOM 1028 O O . ASP A 1 137 ? 4.439 -2.707 22.419 1.00 71.19 137 ASP A O 1
ATOM 1032 N N . SER A 1 138 ? 3.579 -3.597 24.297 1.00 74.62 138 SER A N 1
ATOM 1033 C CA . SER A 1 138 ? 4.308 -4.869 24.169 1.00 74.62 138 SER A CA 1
ATOM 1034 C C . SER A 1 138 ? 3.821 -5.698 22.986 1.00 74.62 138 SER A C 1
ATOM 1036 O O . SER A 1 138 ? 4.638 -6.226 22.243 1.00 74.62 138 SER A O 1
ATOM 1038 N N . ASP A 1 139 ? 2.508 -5.757 22.764 1.00 77.25 139 ASP A N 1
ATOM 1039 C CA . ASP A 1 139 ? 1.933 -6.537 21.665 1.00 77.25 139 ASP A CA 1
ATOM 1040 C C . ASP A 1 139 ? 2.283 -5.927 20.293 1.00 77.25 139 ASP A C 1
ATOM 1042 O O . ASP A 1 139 ? 2.415 -6.647 19.303 1.00 77.25 139 ASP A O 1
ATOM 1046 N N . LEU A 1 140 ? 2.473 -4.601 20.225 1.00 83.88 140 LEU A N 1
ATOM 1047 C CA . LEU A 1 140 ? 3.006 -3.927 19.036 1.00 83.88 140 LEU A CA 1
ATOM 1048 C C . LEU A 1 140 ? 4.463 -4.300 18.760 1.00 83.88 140 LEU A C 1
ATOM 1050 O O . LEU A 1 140 ? 4.806 -4.582 17.611 1.00 83.88 140 LEU A O 1
ATOM 1054 N N . ASP A 1 141 ? 5.317 -4.277 19.785 1.00 79.81 141 ASP A N 1
ATOM 1055 C CA . ASP A 1 141 ? 6.726 -4.641 19.632 1.00 79.81 141 ASP A CA 1
ATOM 1056 C C . ASP A 1 141 ? 6.859 -6.131 19.262 1.00 79.81 141 ASP A C 1
ATOM 1058 O O . ASP A 1 141 ? 7.590 -6.459 18.326 1.00 79.81 141 ASP A O 1
ATOM 1062 N N . ASP A 1 142 ? 6.087 -7.020 19.891 1.00 84.62 142 ASP A N 1
ATOM 1063 C CA . ASP A 1 142 ? 6.059 -8.451 19.561 1.00 84.62 142 ASP A CA 1
ATOM 1064 C C . ASP A 1 142 ? 5.555 -8.699 18.129 1.00 84.62 142 ASP A C 1
ATOM 1066 O O . ASP A 1 142 ? 6.114 -9.527 17.412 1.00 84.62 142 ASP A O 1
ATOM 1070 N N . PHE A 1 143 ? 4.554 -7.948 17.658 1.00 85.69 143 PHE A N 1
ATOM 1071 C CA . PHE A 1 143 ? 4.073 -8.049 16.275 1.00 85.69 143 PHE A CA 1
ATOM 1072 C C . PHE A 1 143 ? 5.144 -7.679 15.235 1.00 85.69 143 PHE A C 1
ATOM 1074 O O . PHE A 1 143 ? 5.213 -8.297 14.174 1.00 85.69 143 PHE A O 1
ATOM 1081 N N . VAL A 1 144 ? 5.973 -6.669 15.512 1.00 83.75 144 VAL A N 1
ATOM 1082 C CA . VAL A 1 144 ? 6.959 -6.147 14.546 1.00 83.75 144 VAL A CA 1
ATOM 1083 C C . VAL A 1 144 ? 8.305 -6.866 14.640 1.00 83.75 144 VAL A C 1
ATOM 1085 O O . VAL A 1 144 ? 8.982 -7.050 13.626 1.00 83.75 144 VAL A O 1
ATOM 1088 N N . PHE A 1 145 ? 8.715 -7.247 15.849 1.00 80.25 145 PHE A N 1
ATOM 1089 C CA . PHE A 1 145 ? 10.056 -7.760 16.136 1.00 80.25 145 PHE A CA 1
ATOM 1090 C C . PHE A 1 145 ? 10.069 -9.214 16.627 1.00 80.25 145 PHE A C 1
ATOM 1092 O O . PHE A 1 145 ? 11.141 -9.810 16.675 1.00 80.25 145 PHE A O 1
ATOM 1099 N N . GLY A 1 146 ? 8.918 -9.807 16.956 1.00 70.44 146 GLY A N 1
ATOM 1100 C CA . GLY A 1 146 ? 8.844 -11.141 17.558 1.00 70.44 146 GLY A CA 1
ATOM 1101 C C . GLY A 1 146 ? 9.106 -12.311 16.605 1.00 70.44 146 GLY A C 1
ATOM 1102 O O . GLY A 1 146 ? 9.489 -13.380 17.071 1.00 70.44 146 GLY A O 1
ATOM 1103 N N . ASP A 1 147 ? 8.954 -12.118 15.290 1.00 56.97 147 ASP A N 1
ATOM 1104 C CA . ASP A 1 147 ? 8.984 -13.218 14.307 1.00 56.97 147 ASP A CA 1
ATOM 1105 C C . ASP A 1 147 ? 10.299 -13.342 13.506 1.00 56.97 147 ASP A C 1
ATOM 1107 O O . ASP A 1 147 ? 10.364 -14.164 12.595 1.00 56.97 147 ASP A O 1
ATOM 1111 N N . ASN A 1 148 ? 11.361 -12.567 13.803 1.00 44.00 148 ASN A N 1
ATOM 1112 C CA . ASN A 1 148 ? 12.462 -12.397 12.834 1.00 44.00 148 ASN A CA 1
ATOM 1113 C C . ASN A 1 148 ? 13.922 -12.521 13.315 1.00 44.00 148 ASN A C 1
ATOM 1115 O O . ASN A 1 148 ? 14.816 -12.009 12.646 1.00 44.00 148 ASN A O 1
ATOM 1119 N N . ASP A 1 149 ? 14.194 -13.276 14.381 1.00 42.94 149 ASP A N 1
ATOM 1120 C CA . ASP A 1 149 ? 15.574 -13.682 14.727 1.00 42.94 149 ASP A CA 1
ATOM 1121 C C . ASP A 1 149 ? 15.944 -15.100 14.227 1.00 42.94 149 ASP A C 1
ATOM 1123 O O . ASP A 1 149 ? 17.013 -15.612 14.553 1.00 42.94 149 ASP A O 1
ATOM 1127 N N . GLN A 1 150 ? 15.093 -15.758 13.426 1.00 38.81 150 GLN A N 1
ATOM 1128 C CA . GLN A 1 150 ? 15.324 -17.141 12.960 1.00 38.81 150 GLN A CA 1
ATOM 1129 C C . GLN A 1 150 ? 15.501 -17.327 11.445 1.00 38.81 150 GLN A C 1
ATOM 1131 O O . GLN A 1 150 ? 15.982 -18.382 11.042 1.00 38.81 150 GLN A O 1
ATOM 1136 N N . GLU A 1 151 ? 15.199 -16.338 10.598 1.00 36.78 151 GLU A N 1
ATOM 1137 C CA . GLU A 1 151 ? 15.400 -16.460 9.137 1.00 36.78 151 GLU A CA 1
ATOM 1138 C C . GLU A 1 151 ? 16.766 -15.943 8.637 1.00 36.78 151 GLU A C 1
ATOM 1140 O O . GLU A 1 151 ? 17.094 -16.103 7.462 1.00 36.78 151 GLU A O 1
ATOM 1145 N N . ALA A 1 152 ? 17.604 -15.375 9.512 1.00 38.03 152 ALA A N 1
ATOM 1146 C CA . ALA A 1 152 ? 18.907 -14.817 9.132 1.00 38.03 152 ALA A CA 1
ATOM 1147 C C . ALA A 1 152 ? 20.048 -15.854 8.994 1.00 38.03 152 ALA A C 1
ATOM 1149 O O . ALA A 1 152 ? 21.130 -15.493 8.537 1.00 38.03 152 ALA A O 1
ATOM 1150 N N . GLU A 1 153 ? 19.843 -17.130 9.346 1.00 37.25 153 GLU A N 1
ATOM 1151 C CA . GLU A 1 153 ? 20.920 -18.143 9.320 1.00 37.25 153 GLU A CA 1
ATOM 1152 C C . GLU A 1 153 ? 21.104 -18.878 7.971 1.00 37.25 153 GLU A C 1
ATOM 1154 O O . GLU A 1 153 ? 22.125 -19.536 7.789 1.00 37.25 153 GLU A O 1
ATOM 1159 N N . ASP A 1 154 ? 20.205 -18.728 6.987 1.00 37.97 154 ASP A N 1
ATOM 1160 C CA . ASP A 1 154 ? 20.229 -19.551 5.755 1.00 37.97 154 ASP A CA 1
ATOM 1161 C C . ASP A 1 154 ? 20.688 -18.824 4.466 1.00 37.97 154 ASP A C 1
ATOM 1163 O O . ASP A 1 154 ? 20.580 -19.376 3.365 1.00 37.97 154 ASP A O 1
ATOM 1167 N N . LEU A 1 155 ? 21.223 -17.597 4.551 1.00 39.69 155 LEU A N 1
ATOM 1168 C CA . LEU A 1 155 ? 21.610 -16.801 3.368 1.00 39.69 155 LEU A CA 1
ATOM 1169 C C . LEU A 1 155 ? 23.063 -16.285 3.336 1.00 39.69 155 LEU A C 1
ATOM 1171 O O . LEU A 1 155 ? 23.381 -15.430 2.511 1.00 39.69 155 LEU A O 1
ATOM 1175 N N . ASP A 1 156 ? 23.982 -16.854 4.119 1.00 36.31 156 ASP A N 1
ATOM 1176 C CA . ASP A 1 156 ? 25.428 -16.598 3.964 1.00 36.31 156 ASP A CA 1
ATOM 1177 C C . ASP A 1 156 ? 26.063 -17.509 2.896 1.00 36.31 156 ASP A C 1
ATOM 1179 O O . ASP A 1 156 ? 26.793 -18.458 3.187 1.00 36.31 156 ASP A O 1
ATOM 1183 N N . GLY A 1 157 ? 25.764 -17.265 1.617 1.00 37.72 157 GLY A N 1
ATOM 1184 C CA . GLY A 1 157 ? 26.415 -18.063 0.575 1.00 37.72 157 GLY A CA 1
ATOM 1185 C C . GLY A 1 157 ? 26.238 -17.652 -0.877 1.00 37.72 157 GLY A C 1
ATOM 1186 O O . GLY A 1 157 ? 26.531 -18.468 -1.749 1.00 37.72 157 GLY A O 1
ATOM 1187 N N . TYR A 1 158 ? 25.768 -16.442 -1.193 1.00 43.94 158 TYR A N 1
ATOM 1188 C CA . TYR A 1 158 ? 25.613 -16.025 -2.591 1.00 43.94 158 TYR A CA 1
ATOM 1189 C C . TYR A 1 158 ? 26.505 -14.833 -2.947 1.00 43.94 158 TYR A C 1
ATOM 1191 O O . TYR A 1 158 ? 26.125 -13.676 -2.789 1.00 43.94 158 TYR A O 1
ATOM 1199 N N . THR A 1 159 ? 27.690 -15.121 -3.487 1.00 43.31 15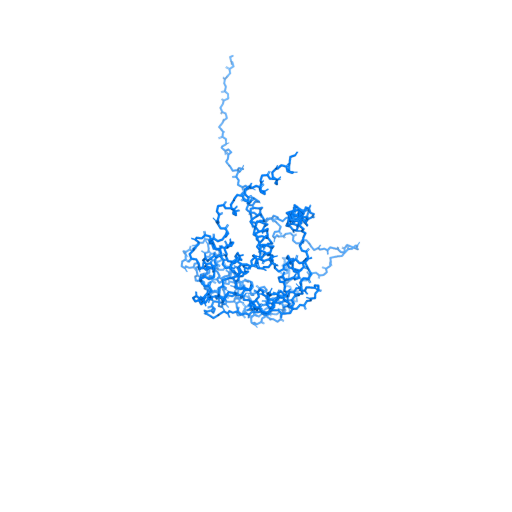9 THR A N 1
ATOM 1200 C CA . THR A 1 159 ? 28.612 -14.115 -4.034 1.00 43.31 159 THR A CA 1
ATOM 1201 C C . THR A 1 159 ? 28.601 -14.132 -5.566 1.00 43.31 159 THR A C 1
ATOM 1203 O O . THR A 1 159 ? 28.173 -15.098 -6.199 1.00 43.31 159 THR A O 1
ATOM 1206 N N . ALA A 1 160 ? 29.087 -13.054 -6.192 1.00 41.53 160 ALA A N 1
ATOM 1207 C CA . ALA A 1 160 ? 29.167 -12.897 -7.652 1.00 41.53 160 ALA A CA 1
ATOM 1208 C C . ALA A 1 160 ? 30.044 -13.956 -8.361 1.00 41.53 160 ALA A C 1
ATOM 1210 O O . ALA A 1 160 ? 30.032 -14.051 -9.587 1.00 41.53 160 ALA A O 1
ATOM 1211 N N . GLU A 1 161 ? 30.778 -14.773 -7.604 1.00 41.50 161 GLU A N 1
ATOM 1212 C CA . GLU A 1 161 ? 31.548 -15.909 -8.118 1.00 41.50 161 GLU A CA 1
ATOM 1213 C C . GLU A 1 161 ? 30.661 -17.143 -8.382 1.00 41.50 161 GLU A C 1
ATOM 1215 O O . GLU A 1 161 ? 30.981 -17.962 -9.242 1.00 41.50 161 GLU A O 1
ATOM 1220 N N . ASN A 1 162 ? 29.471 -17.211 -7.771 1.00 45.09 162 ASN A N 1
ATOM 1221 C CA . ASN A 1 162 ? 28.508 -18.306 -7.946 1.00 45.09 162 ASN A CA 1
ATOM 1222 C C . ASN A 1 162 ? 27.696 -18.215 -9.254 1.00 45.09 162 ASN A C 1
ATOM 1224 O O . ASN A 1 162 ? 26.819 -19.041 -9.504 1.00 45.09 162 ASN A O 1
ATOM 1228 N N . GLU A 1 163 ? 27.975 -17.236 -10.125 1.00 46.38 163 GLU A N 1
ATOM 1229 C CA . GLU A 1 163 ? 27.288 -17.086 -11.418 1.00 46.38 163 GLU A CA 1
ATOM 1230 C C . GLU A 1 163 ? 27.654 -18.207 -12.421 1.00 46.38 163 GLU A C 1
ATOM 1232 O O . GLU A 1 163 ? 26.965 -18.367 -13.431 1.00 46.38 163 GLU A O 1
ATOM 1237 N N . TRP A 1 164 ? 28.696 -19.013 -12.153 1.00 44.50 164 TRP A N 1
ATOM 1238 C CA . TRP A 1 164 ? 29.177 -20.051 -13.082 1.00 44.50 164 TRP A CA 1
ATOM 1239 C C . TRP A 1 164 ? 29.293 -21.486 -12.545 1.00 44.50 164 TRP A C 1
ATOM 1241 O O . TRP A 1 164 ? 29.422 -22.388 -13.370 1.00 44.50 164 TRP A O 1
ATOM 1251 N N . ASP A 1 165 ? 29.137 -21.740 -11.243 1.00 39.06 165 ASP A N 1
ATOM 1252 C CA . ASP A 1 165 ? 29.239 -23.096 -10.671 1.00 39.06 165 ASP A CA 1
ATOM 1253 C C . ASP A 1 165 ? 27.878 -23.674 -10.257 1.00 39.06 165 ASP A C 1
ATOM 1255 O O . ASP A 1 165 ? 27.650 -24.111 -9.132 1.00 39.06 165 ASP A O 1
ATOM 1259 N N . ALA A 1 166 ? 26.960 -23.753 -11.220 1.00 43.22 166 ALA A N 1
ATOM 1260 C CA . ALA A 1 166 ? 25.855 -24.702 -11.128 1.00 43.22 166 ALA A CA 1
ATOM 1261 C C . ALA A 1 166 ? 26.391 -26.113 -11.427 1.00 43.22 166 ALA A C 1
ATOM 1263 O O . ALA A 1 166 ? 26.214 -26.634 -12.531 1.00 43.22 166 ALA A O 1
ATOM 1264 N N . THR A 1 167 ? 27.088 -26.724 -10.466 1.00 41.28 167 THR A N 1
ATOM 1265 C CA . THR A 1 167 ? 27.397 -28.154 -10.543 1.00 41.28 167 THR A CA 1
ATOM 1266 C C . THR A 1 167 ? 26.088 -28.949 -10.453 1.00 41.28 167 THR A C 1
ATOM 1268 O O . THR A 1 167 ? 25.212 -28.622 -9.648 1.00 41.28 167 THR A O 1
ATOM 1271 N N . PRO A 1 168 ? 25.882 -29.951 -11.325 1.00 42.81 168 PRO A N 1
ATOM 1272 C CA . PRO A 1 168 ? 24.660 -30.739 -11.310 1.00 42.81 168 PRO A CA 1
ATOM 1273 C C . PRO A 1 168 ? 24.585 -31.569 -10.026 1.00 42.81 168 PRO A C 1
ATOM 1275 O O . PRO A 1 168 ? 25.553 -32.223 -9.641 1.00 42.81 168 PRO A O 1
ATOM 1278 N N . GLU A 1 169 ? 23.416 -31.573 -9.383 1.00 45.09 169 GLU A N 1
ATOM 1279 C CA . GLU A 1 169 ? 23.116 -32.539 -8.327 1.00 45.09 169 GLU A CA 1
ATOM 1280 C C . GLU A 1 169 ? 23.228 -33.963 -8.889 1.00 45.09 169 GLU A C 1
ATOM 1282 O O . GLU A 1 169 ? 22.490 -34.352 -9.802 1.00 45.09 169 GLU A O 1
ATOM 1287 N N . VAL A 1 170 ? 24.137 -34.743 -8.313 1.00 49.69 170 VAL A N 1
ATOM 1288 C CA . VAL A 1 170 ? 24.189 -36.197 -8.473 1.00 49.69 170 VAL A CA 1
ATOM 1289 C C . VAL A 1 170 ? 23.225 -36.852 -7.485 1.00 49.69 170 VAL A C 1
ATOM 1291 O O . VAL A 1 170 ? 23.003 -36.341 -6.386 1.00 49.69 170 VAL A O 1
ATOM 1294 N N . ASP A 1 171 ? 22.601 -37.954 -7.890 1.00 56.38 171 ASP A N 1
ATOM 1295 C CA . ASP A 1 171 ? 21.816 -38.786 -6.977 1.00 56.38 171 ASP A CA 1
ATOM 1296 C C . ASP A 1 171 ? 22.712 -39.649 -6.065 1.00 56.38 171 ASP A C 1
ATOM 1298 O O . ASP A 1 171 ? 23.937 -39.673 -6.200 1.00 56.38 171 ASP A O 1
ATOM 1302 N N . GLU A 1 172 ? 22.095 -40.339 -5.099 1.00 54.12 172 GLU A N 1
ATOM 1303 C CA . GLU A 1 172 ? 22.784 -41.174 -4.097 1.00 54.12 172 GLU A CA 1
ATOM 1304 C C . GLU A 1 172 ? 23.589 -42.339 -4.714 1.00 54.12 172 GLU A C 1
ATOM 1306 O O . GLU A 1 172 ? 24.448 -42.911 -4.043 1.00 54.12 172 GLU A O 1
ATOM 1311 N N . ASP A 1 173 ? 23.370 -42.642 -5.998 1.00 56.22 173 ASP A N 1
ATOM 1312 C CA . ASP A 1 173 ? 24.074 -43.676 -6.761 1.00 56.22 173 ASP A CA 1
ATOM 1313 C C . ASP A 1 173 ? 25.215 -43.110 -7.635 1.00 56.22 173 ASP A C 1
ATOM 1315 O O . ASP A 1 173 ? 25.877 -43.855 -8.363 1.00 56.22 173 ASP A O 1
ATOM 1319 N N . GLY A 1 174 ? 25.482 -41.800 -7.559 1.00 48.53 174 GLY A N 1
ATOM 1320 C CA . GLY A 1 174 ? 26.555 -41.135 -8.298 1.00 48.53 174 GLY A CA 1
ATOM 1321 C C . GLY A 1 174 ? 26.250 -40.909 -9.780 1.00 48.53 174 GLY A C 1
ATOM 1322 O O . GLY A 1 174 ? 27.179 -40.671 -10.556 1.00 48.53 174 GLY A O 1
ATOM 1323 N N . ASN A 1 175 ? 24.979 -40.971 -10.186 1.00 47.75 175 ASN A N 1
ATOM 1324 C CA . ASN A 1 175 ? 24.560 -40.594 -11.529 1.00 47.75 175 ASN A CA 1
ATOM 1325 C C . ASN A 1 175 ? 24.138 -39.122 -11.556 1.00 47.75 175 ASN A C 1
ATOM 1327 O O . ASN A 1 175 ? 23.445 -38.618 -10.671 1.00 47.75 175 ASN A O 1
ATOM 1331 N N . GLU A 1 176 ? 24.552 -38.413 -12.603 1.00 46.75 176 GLU A N 1
ATOM 1332 C CA . GLU A 1 176 ? 24.092 -37.051 -12.864 1.00 46.75 176 GLU A CA 1
ATOM 1333 C C . GLU A 1 176 ? 22.574 -37.075 -13.104 1.00 46.75 176 GLU A C 1
ATOM 1335 O O . GLU A 1 176 ? 22.100 -37.751 -14.023 1.00 46.75 176 GLU A O 1
ATOM 1340 N N . LYS A 1 177 ? 21.789 -36.327 -12.311 1.00 44.94 177 LYS A N 1
ATOM 1341 C CA . LYS A 1 177 ? 20.370 -36.116 -12.630 1.00 44.94 177 LYS A CA 1
ATOM 1342 C C . LYS A 1 177 ? 20.300 -35.392 -13.974 1.00 44.94 177 LYS A C 1
ATOM 1344 O O . LYS A 1 177 ? 20.658 -34.222 -14.054 1.00 44.94 177 LYS A O 1
ATOM 1349 N N . GLU A 1 178 ? 19.846 -36.091 -15.016 1.00 46.75 178 GLU A N 1
ATOM 1350 C CA . GLU A 1 178 ? 19.759 -35.629 -16.410 1.00 46.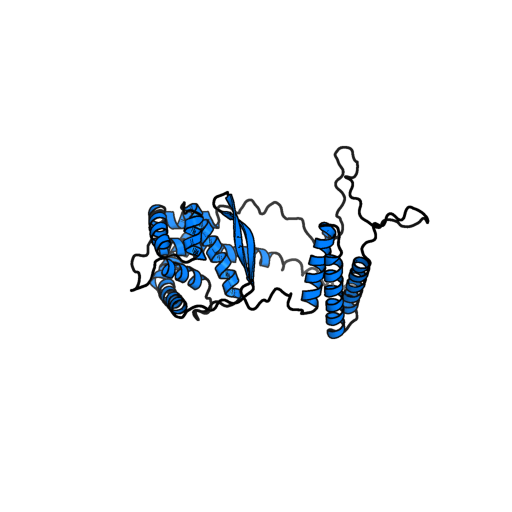75 178 GLU A CA 1
ATOM 1351 C C . GLU A 1 178 ? 19.362 -34.142 -16.549 1.00 46.75 178 GLU A C 1
ATOM 1353 O O . GLU A 1 178 ? 18.187 -33.764 -16.606 1.00 46.75 178 GLU A O 1
ATOM 1358 N N . ALA A 1 179 ? 20.371 -33.282 -16.680 1.00 41.84 179 ALA A N 1
ATOM 1359 C CA . ALA A 1 179 ? 20.240 -31.908 -17.126 1.00 41.84 179 ALA A CA 1
ATOM 1360 C C . ALA A 1 179 ? 20.851 -31.808 -18.524 1.00 41.84 179 ALA A C 1
ATOM 1362 O O . ALA A 1 179 ? 21.967 -31.340 -18.720 1.00 41.84 179 ALA A O 1
ATOM 1363 N N . VAL A 1 180 ? 20.094 -32.254 -19.526 1.00 39.47 180 VAL A N 1
ATOM 1364 C CA . VAL A 1 180 ? 20.450 -32.024 -20.929 1.00 39.47 180 VAL A CA 1
ATOM 1365 C C . VAL A 1 180 ? 20.308 -30.524 -21.228 1.00 39.47 180 VAL A C 1
ATOM 1367 O O . VAL A 1 180 ? 19.205 -30.022 -21.466 1.00 39.47 180 VAL A O 1
ATOM 1370 N N . LEU A 1 181 ? 21.430 -29.802 -21.185 1.00 42.34 181 LEU A N 1
ATOM 1371 C CA . LEU A 1 181 ? 21.599 -28.451 -21.723 1.00 42.34 181 LEU A CA 1
ATOM 1372 C C . LEU A 1 181 ? 22.152 -28.518 -23.157 1.00 42.34 181 LEU A C 1
ATOM 1374 O O . LEU A 1 181 ? 22.916 -29.407 -23.522 1.00 42.34 181 LEU A O 1
ATOM 1378 N N . ASP A 1 182 ? 21.700 -27.581 -23.987 1.00 36.91 182 ASP A N 1
ATOM 1379 C CA . ASP A 1 182 ? 21.934 -27.520 -25.433 1.00 36.91 182 ASP A CA 1
ATOM 1380 C C . ASP A 1 182 ? 23.325 -26.928 -25.743 1.00 36.91 182 ASP A C 1
ATOM 1382 O O . ASP A 1 182 ? 23.601 -25.790 -25.358 1.00 36.91 182 ASP A O 1
ATOM 1386 N N . GLY A 1 183 ? 24.171 -27.675 -26.471 1.00 39.59 183 GLY A N 1
ATOM 1387 C CA . GLY A 1 183 ? 25.325 -27.119 -27.198 1.00 39.59 183 GLY A CA 1
ATOM 1388 C C . GLY A 1 183 ? 26.732 -27.633 -26.872 1.00 39.59 183 GLY A C 1
ATOM 1389 O O . GLY A 1 183 ? 27.696 -26.962 -27.242 1.00 39.59 183 GLY A O 1
ATOM 1390 N N . ASP A 1 184 ? 26.891 -28.784 -26.225 1.00 36.25 184 ASP A N 1
ATOM 1391 C CA . ASP A 1 184 ? 28.226 -29.310 -25.933 1.00 36.25 184 ASP A CA 1
ATOM 1392 C C . ASP A 1 184 ? 28.953 -29.825 -27.203 1.00 36.25 184 ASP A C 1
ATOM 1394 O O . ASP A 1 184 ? 28.374 -30.535 -28.032 1.00 36.25 184 ASP A O 1
ATOM 1398 N N . PHE A 1 185 ? 30.205 -29.384 -27.404 1.00 38.25 185 PHE A N 1
ATOM 1399 C CA . PHE A 1 185 ? 31.411 -30.236 -27.359 1.00 38.25 185 PHE A CA 1
ATOM 1400 C C . PHE A 1 185 ? 32.593 -29.698 -28.180 1.00 38.25 185 PHE A C 1
ATOM 1402 O O . PHE A 1 185 ? 32.475 -29.290 -29.340 1.00 38.25 185 PHE A O 1
ATOM 1409 N N . LYS A 1 186 ? 33.804 -29.815 -27.616 1.00 32.78 186 LYS A N 1
ATOM 1410 C CA . LYS A 1 186 ? 35.061 -29.554 -28.330 1.00 32.78 186 LYS A CA 1
ATOM 1411 C C . LYS A 1 186 ? 35.656 -30.848 -28.902 1.00 32.78 186 LYS A C 1
ATOM 1413 O O . LYS A 1 186 ? 36.417 -31.535 -28.233 1.00 32.78 186 LYS A O 1
ATOM 1418 N N . GLY A 1 187 ? 35.374 -31.092 -30.188 1.00 42.81 187 GLY A N 1
ATOM 1419 C CA . GLY A 1 187 ? 36.268 -31.817 -31.101 1.00 42.81 187 GLY A CA 1
ATOM 1420 C C . GLY A 1 187 ? 35.877 -33.229 -31.556 1.00 42.81 187 GLY A C 1
ATOM 1421 O O . GLY A 1 187 ? 36.638 -34.138 -31.273 1.00 42.81 187 GLY A O 1
ATOM 1422 N N . HIS A 1 188 ? 34.798 -33.425 -32.336 1.00 40.06 188 HIS A N 1
ATOM 1423 C CA . HIS A 1 188 ? 34.785 -34.346 -33.503 1.00 40.06 188 HIS A CA 1
ATOM 1424 C C . HIS A 1 188 ? 33.451 -34.337 -34.289 1.00 40.06 188 HIS A C 1
ATOM 1426 O O . HIS A 1 188 ? 32.457 -33.824 -33.784 1.00 40.06 188 HIS A O 1
ATOM 1432 N N . PRO A 1 189 ? 33.404 -34.805 -35.561 1.00 48.84 189 PRO A N 1
ATOM 1433 C CA . PRO A 1 189 ? 32.878 -34.007 -36.665 1.00 48.84 189 PRO A CA 1
ATOM 1434 C C . PRO A 1 189 ? 31.485 -34.430 -37.151 1.00 48.84 189 PRO A C 1
ATOM 1436 O O . PRO A 1 189 ? 30.957 -33.802 -38.059 1.00 48.84 189 PRO A O 1
ATOM 1439 N N . PHE A 1 190 ? 30.866 -35.462 -36.577 1.00 44.16 190 PHE A N 1
ATOM 1440 C CA . PHE A 1 190 ? 29.527 -35.914 -36.960 1.00 44.16 190 PHE A CA 1
ATOM 1441 C C . PHE A 1 190 ? 28.845 -36.611 -35.779 1.00 44.16 190 PHE A C 1
ATOM 1443 O O . PHE A 1 190 ? 28.923 -37.831 -35.644 1.00 44.16 190 PHE A O 1
ATOM 1450 N N . ARG A 1 191 ? 28.134 -35.854 -34.936 1.00 35.22 191 ARG A N 1
ATOM 1451 C CA . ARG A 1 191 ? 27.070 -36.405 -34.084 1.00 35.22 191 ARG A CA 1
ATOM 1452 C C . ARG A 1 191 ? 25.840 -35.501 -34.114 1.00 35.22 191 ARG A C 1
ATOM 1454 O O . ARG A 1 191 ? 25.796 -34.465 -33.475 1.00 35.22 191 ARG A O 1
ATOM 1461 N N . GLY A 1 192 ? 24.866 -35.941 -34.911 1.00 36.88 192 GLY A N 1
ATOM 1462 C CA . GLY A 1 192 ? 23.435 -35.761 -34.677 1.00 36.88 192 GLY A CA 1
ATOM 1463 C C . GLY A 1 192 ? 22.923 -34.332 -34.526 1.00 36.88 192 GLY A C 1
ATOM 1464 O O . GLY A 1 192 ? 22.716 -33.867 -33.415 1.00 36.88 192 GLY A O 1
ATOM 1465 N N . ASN A 1 193 ? 22.573 -33.711 -35.654 1.00 37.69 193 ASN A N 1
ATOM 1466 C CA . ASN A 1 193 ? 21.686 -32.546 -35.765 1.00 37.69 193 ASN A CA 1
ATOM 1467 C C . ASN A 1 193 ? 20.275 -32.827 -35.191 1.00 37.69 193 ASN A C 1
ATOM 1469 O O . ASN A 1 193 ? 19.284 -32.843 -35.920 1.00 37.69 193 ASN A O 1
ATOM 1473 N N . GLN A 1 194 ? 20.160 -33.022 -33.881 1.00 44.25 194 GLN A N 1
ATOM 1474 C CA . GLN A 1 194 ? 18.910 -32.858 -33.140 1.00 44.25 194 GLN A CA 1
ATOM 1475 C C . GLN A 1 194 ? 18.918 -31.535 -32.373 1.00 44.25 194 GLN A C 1
ATOM 1477 O O . GLN A 1 194 ? 18.348 -31.414 -31.295 1.00 44.25 194 GLN A O 1
ATOM 1482 N N . PHE A 1 195 ? 19.467 -30.489 -32.994 1.00 42.69 195 PHE A N 1
ATOM 1483 C CA . PHE A 1 195 ? 18.965 -29.151 -32.738 1.00 42.69 195 PHE A CA 1
ATOM 1484 C C . PHE A 1 195 ? 17.476 -29.180 -33.089 1.00 42.69 195 PHE A C 1
ATOM 1486 O O . PHE A 1 195 ? 17.093 -29.104 -34.262 1.00 42.69 195 PHE A O 1
ATOM 1493 N N . LYS A 1 196 ? 16.600 -29.274 -32.083 1.00 44.28 196 LYS A N 1
ATOM 1494 C CA . LYS A 1 196 ? 15.291 -28.635 -32.206 1.00 44.28 196 LYS A CA 1
ATOM 1495 C C . LYS A 1 196 ? 15.627 -27.178 -32.458 1.00 44.28 196 LYS A C 1
ATOM 1497 O O . LYS A 1 196 ? 15.908 -26.475 -31.498 1.00 44.28 196 LYS A O 1
ATOM 1502 N N . LYS A 1 197 ? 15.707 -26.792 -33.742 1.00 43.62 197 LYS A N 1
ATOM 1503 C CA . LYS A 1 197 ? 16.001 -25.439 -34.223 1.00 43.62 197 LYS A CA 1
ATOM 1504 C C . LYS A 1 197 ? 15.436 -24.462 -33.202 1.00 43.62 197 LYS A C 1
ATOM 1506 O O . LYS A 1 197 ? 14.220 -24.260 -33.172 1.00 43.62 197 LYS A O 1
ATOM 1511 N N . GLY A 1 198 ? 16.300 -23.871 -32.372 1.00 51.38 198 GLY A N 1
ATOM 1512 C CA . GLY A 1 198 ? 15.959 -22.593 -31.777 1.00 51.38 198 GLY A CA 1
ATOM 1513 C C . GLY A 1 198 ? 15.489 -21.748 -32.952 1.00 51.38 198 GLY A C 1
ATOM 1514 O O . GLY A 1 198 ? 16.147 -21.753 -34.001 1.00 51.38 198 GLY A O 1
ATOM 1515 N N . GLY A 1 199 ? 14.296 -21.158 -32.853 1.00 58.47 199 GLY A N 1
ATOM 1516 C CA . GLY A 1 199 ? 13.756 -20.352 -33.944 1.00 58.47 199 GLY A CA 1
ATOM 1517 C C . GLY A 1 199 ? 14.835 -19.386 -34.432 1.00 58.47 199 GLY A C 1
ATOM 1518 O O . GLY A 1 199 ? 15.692 -18.964 -33.650 1.00 58.47 199 GLY A O 1
ATOM 1519 N N . ALA A 1 200 ? 14.850 -19.053 -35.725 1.00 65.12 200 ALA A N 1
ATOM 1520 C CA . ALA A 1 200 ? 15.856 -18.139 -36.279 1.00 65.12 200 ALA A CA 1
ATOM 1521 C C . ALA A 1 200 ? 15.986 -16.848 -35.433 1.00 65.12 200 ALA A C 1
ATOM 1523 O O . ALA A 1 200 ? 17.089 -16.318 -35.262 1.00 65.12 200 ALA A O 1
ATOM 1524 N N . SER A 1 201 ? 14.882 -16.436 -34.802 1.00 73.50 201 SER A N 1
ATOM 1525 C CA . SER A 1 201 ? 14.769 -15.379 -33.799 1.00 73.50 201 SER A CA 1
ATOM 1526 C C . SER A 1 201 ? 15.654 -15.552 -32.553 1.00 73.50 201 SER A C 1
ATOM 1528 O O . SER A 1 201 ? 16.327 -14.591 -32.180 1.00 73.50 201 SER A O 1
ATOM 1530 N N . SER A 1 202 ? 15.758 -16.734 -31.934 1.00 77.62 202 SER A N 1
ATOM 1531 C CA . SER A 1 202 ? 16.597 -16.952 -30.740 1.00 77.62 202 SER A CA 1
ATOM 1532 C C . SER A 1 202 ? 18.081 -16.711 -31.029 1.00 77.62 202 SER A C 1
ATOM 1534 O O . SER A 1 202 ? 18.754 -16.018 -30.268 1.00 77.62 202 SER A O 1
ATOM 1536 N N . SER A 1 203 ? 18.578 -17.184 -32.178 1.00 80.94 203 SER A N 1
ATOM 1537 C CA . SER A 1 203 ? 19.967 -16.939 -32.605 1.00 80.94 203 SER A CA 1
ATOM 1538 C C . SER A 1 203 ? 20.248 -15.459 -32.902 1.00 80.94 203 SER A C 1
ATOM 1540 O O . SER A 1 203 ? 21.370 -14.975 -32.738 1.00 80.94 203 SER A O 1
ATOM 1542 N N . SER A 1 204 ? 19.233 -14.728 -33.372 1.00 84.62 204 SER A N 1
ATOM 1543 C CA . SER A 1 204 ? 19.334 -13.295 -33.656 1.00 84.62 204 SER A CA 1
ATOM 1544 C C . SER A 1 204 ? 19.353 -12.468 -32.367 1.00 84.62 204 SER A C 1
ATOM 1546 O O . SER A 1 204 ? 20.132 -11.523 -32.263 1.00 84.62 204 SER A O 1
ATOM 1548 N N . ALA A 1 205 ? 18.583 -12.884 -31.355 1.00 84.44 205 ALA A N 1
ATOM 1549 C CA . ALA A 1 205 ? 18.530 -12.249 -30.044 1.00 84.44 205 ALA A CA 1
ATOM 1550 C C . ALA A 1 205 ? 19.871 -12.348 -29.307 1.00 84.44 205 ALA A C 1
ATOM 1552 O O . ALA A 1 205 ? 20.390 -11.338 -28.837 1.00 84.44 205 ALA A O 1
ATOM 1553 N N . VAL A 1 206 ? 20.486 -13.535 -29.304 1.00 86.50 206 VAL A N 1
ATOM 1554 C CA . VAL A 1 206 ? 21.807 -13.744 -28.687 1.00 86.50 206 VAL A CA 1
ATOM 1555 C C . VAL A 1 206 ? 22.876 -12.884 -29.368 1.00 86.50 206 VAL A C 1
ATOM 1557 O O . VAL A 1 206 ? 23.634 -12.193 -28.692 1.00 86.50 206 VAL A O 1
ATOM 1560 N N . ARG A 1 207 ? 22.901 -12.838 -30.708 1.00 87.25 207 ARG A N 1
ATOM 1561 C CA . ARG A 1 207 ? 23.839 -11.977 -31.453 1.00 87.25 207 ARG A CA 1
ATOM 1562 C C . ARG A 1 207 ? 23.632 -10.489 -31.161 1.00 87.25 207 ARG A C 1
ATOM 1564 O O . ARG A 1 207 ? 24.612 -9.761 -31.019 1.00 87.25 207 ARG A O 1
ATOM 1571 N N . ALA A 1 208 ? 22.383 -10.044 -31.032 1.00 87.50 208 ALA A N 1
ATOM 1572 C CA . ALA A 1 208 ? 22.071 -8.662 -30.678 1.00 87.50 208 ALA A CA 1
ATOM 1573 C C . ALA A 1 208 ? 22.524 -8.316 -29.247 1.00 87.50 208 ALA A C 1
ATOM 1575 O O . ALA A 1 208 ? 23.057 -7.232 -29.028 1.00 87.50 208 ALA A O 1
ATOM 1576 N N . SER A 1 209 ? 22.390 -9.247 -28.298 1.00 89.56 209 SER A N 1
ATOM 1577 C CA . SER A 1 209 ? 22.865 -9.081 -26.919 1.00 89.56 209 SER A CA 1
ATOM 1578 C C . SER A 1 209 ? 24.398 -9.000 -26.835 1.00 89.56 209 SER A C 1
ATOM 1580 O O . SER A 1 209 ? 24.938 -8.098 -26.196 1.00 89.56 209 SER A O 1
ATOM 1582 N N . ILE A 1 210 ? 25.116 -9.852 -27.580 1.00 91.06 210 ILE A N 1
ATOM 1583 C CA . ILE A 1 210 ? 26.584 -9.779 -27.697 1.00 91.06 210 ILE A CA 1
ATOM 1584 C C . ILE A 1 210 ? 27.016 -8.433 -28.297 1.00 91.06 210 ILE A C 1
ATOM 1586 O O . ILE A 1 210 ? 27.945 -7.800 -27.797 1.00 91.06 210 ILE A O 1
ATOM 1590 N N . SER A 1 211 ? 26.324 -7.963 -29.340 1.00 87.44 211 SER A N 1
ATOM 1591 C CA . SER A 1 211 ? 26.603 -6.656 -29.942 1.00 87.44 211 SER A CA 1
ATOM 1592 C C . SER A 1 211 ? 26.348 -5.499 -28.974 1.00 87.44 211 SER A C 1
ATOM 1594 O O . SER A 1 211 ? 27.089 -4.520 -29.015 1.00 87.44 211 SER A O 1
ATOM 1596 N N . ALA A 1 212 ? 25.327 -5.596 -28.117 1.00 89.50 212 ALA A N 1
ATOM 1597 C CA . ALA A 1 212 ? 25.045 -4.605 -27.082 1.00 89.50 212 ALA A CA 1
ATOM 1598 C C . ALA A 1 212 ? 26.172 -4.551 -26.041 1.00 89.50 212 ALA A C 1
ATOM 1600 O O . ALA A 1 212 ? 26.727 -3.483 -25.810 1.00 89.50 212 ALA A O 1
ATOM 1601 N N . LYS A 1 213 ? 26.626 -5.709 -25.549 1.00 90.12 213 LYS A N 1
ATOM 1602 C CA . LYS A 1 213 ? 27.769 -5.807 -24.624 1.00 90.12 213 LYS A CA 1
ATOM 1603 C C . LYS A 1 213 ? 29.073 -5.276 -25.225 1.00 90.12 213 LYS A C 1
ATOM 1605 O O . LYS A 1 213 ? 29.894 -4.670 -24.543 1.00 90.12 213 LYS A O 1
ATOM 1610 N N . HIS A 1 214 ? 29.291 -5.495 -26.520 1.00 88.69 214 HIS A N 1
ATOM 1611 C CA . HIS A 1 214 ? 30.443 -4.916 -27.207 1.00 88.69 214 HIS A CA 1
ATOM 1612 C C . HIS A 1 214 ? 30.324 -3.387 -27.330 1.00 88.69 214 HIS A C 1
ATOM 1614 O O . HIS A 1 214 ? 31.324 -2.684 -27.188 1.00 88.69 214 HIS A O 1
ATOM 1620 N N . ALA A 1 215 ? 29.118 -2.864 -27.570 1.00 89.56 215 ALA A N 1
ATOM 1621 C CA . ALA A 1 215 ? 28.867 -1.425 -27.592 1.00 89.56 215 ALA A CA 1
ATOM 1622 C C . ALA A 1 215 ? 29.058 -0.784 -26.205 1.00 89.56 215 ALA A C 1
ATOM 1624 O O . ALA A 1 215 ? 29.618 0.299 -26.131 1.00 89.56 215 ALA A O 1
ATOM 1625 N N . GLU A 1 216 ? 28.719 -1.468 -25.108 1.00 87.75 216 GLU A N 1
ATOM 1626 C CA . GLU A 1 216 ? 29.039 -0.993 -23.748 1.00 87.75 216 GLU A CA 1
ATOM 1627 C C . GLU A 1 216 ? 30.552 -0.837 -23.523 1.00 87.75 216 GLU A C 1
ATOM 1629 O O . GLU A 1 216 ? 30.990 0.112 -22.882 1.00 87.75 216 GLU A O 1
ATOM 1634 N N . ARG A 1 217 ? 31.363 -1.754 -24.069 1.00 90.19 217 ARG A N 1
ATOM 1635 C CA . ARG A 1 217 ? 32.826 -1.745 -23.889 1.00 90.19 217 ARG A CA 1
ATOM 1636 C C . ARG A 1 217 ? 33.561 -0.768 -24.803 1.00 90.19 217 ARG A C 1
ATOM 1638 O O . ARG A 1 217 ? 34.632 -0.289 -24.440 1.00 90.19 217 ARG A O 1
ATOM 1645 N N . HIS A 1 218 ? 33.041 -0.538 -26.007 1.00 88.50 218 HIS A N 1
ATOM 1646 C CA . HIS A 1 218 ? 33.791 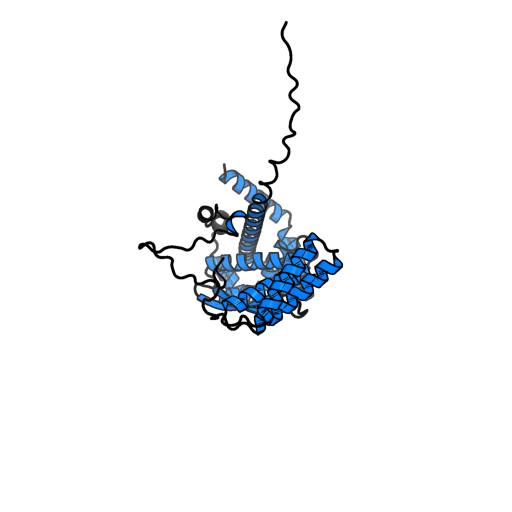0.128 -27.079 1.00 88.50 218 HIS A CA 1
ATOM 1647 C C . HIS A 1 218 ? 33.009 1.219 -27.828 1.00 88.50 218 HIS A C 1
ATOM 1649 O O . HIS A 1 218 ? 33.576 1.876 -28.698 1.00 88.50 218 HIS A O 1
ATOM 1655 N N . GLY A 1 219 ? 31.717 1.386 -27.548 1.00 86.06 219 GLY A N 1
ATOM 1656 C CA . GLY A 1 219 ? 30.823 2.317 -28.234 1.00 86.06 219 GLY A CA 1
ATOM 1657 C C . GLY A 1 219 ? 30.594 3.625 -27.477 1.00 86.06 219 GLY A C 1
ATOM 1658 O O . GLY A 1 219 ? 30.930 3.774 -26.305 1.00 86.06 219 GLY A O 1
ATOM 1659 N N . ASP A 1 220 ? 29.996 4.592 -28.170 1.00 91.31 220 ASP A N 1
ATOM 1660 C CA . ASP A 1 220 ? 29.448 5.805 -27.563 1.00 91.31 220 ASP A CA 1
ATOM 1661 C C . ASP A 1 220 ? 28.042 5.557 -26.977 1.00 91.31 220 ASP A C 1
ATOM 1663 O O . ASP A 1 220 ? 27.330 4.635 -27.373 1.00 91.31 220 ASP A O 1
ATOM 1667 N N . ALA A 1 221 ? 27.580 6.429 -26.076 1.00 87.12 221 ALA A N 1
ATOM 1668 C CA . ALA A 1 221 ? 26.281 6.266 -25.409 1.00 87.12 221 ALA A CA 1
ATOM 1669 C C . ALA A 1 221 ? 25.099 6.083 -26.388 1.00 87.12 221 ALA A C 1
ATOM 1671 O O . ALA A 1 221 ? 24.134 5.371 -26.096 1.00 87.12 221 ALA A O 1
ATOM 1672 N N . ARG A 1 222 ? 25.168 6.697 -27.579 1.00 89.50 222 ARG A N 1
ATOM 1673 C CA . ARG A 1 222 ? 24.139 6.560 -28.621 1.00 89.50 222 ARG A CA 1
ATOM 1674 C C . ARG A 1 222 ? 24.160 5.181 -29.279 1.00 89.50 222 ARG A C 1
ATOM 1676 O O . ARG A 1 222 ? 23.089 4.601 -29.473 1.00 89.50 222 ARG A O 1
ATOM 1683 N N . SER A 1 223 ? 25.334 4.654 -29.627 1.00 88.00 223 SER A N 1
ATOM 1684 C CA . SER A 1 223 ? 25.463 3.305 -30.191 1.00 88.00 223 SER A CA 1
ATOM 1685 C C . SER A 1 223 ? 25.100 2.231 -29.173 1.00 88.00 223 SER A C 1
ATOM 1687 O O . SER A 1 223 ? 24.385 1.299 -29.542 1.00 88.00 223 SER A O 1
ATOM 1689 N N . THR A 1 224 ? 25.458 2.409 -27.899 1.00 89.81 224 THR A N 1
ATOM 1690 C CA . THR A 1 224 ? 25.029 1.532 -26.801 1.00 89.81 224 THR A CA 1
ATOM 1691 C C . THR A 1 224 ? 23.509 1.506 -26.705 1.00 89.81 224 THR A C 1
ATOM 1693 O O . THR A 1 224 ? 22.903 0.447 -26.874 1.00 89.81 224 THR A O 1
ATOM 1696 N N . LYS A 1 225 ? 22.854 2.670 -26.590 1.00 90.31 225 LYS A N 1
ATOM 1697 C CA . LYS A 1 225 ? 21.385 2.750 -26.532 1.00 90.31 225 LYS A CA 1
ATOM 1698 C C . LYS A 1 225 ? 20.728 2.036 -27.718 1.00 90.31 225 LYS A C 1
ATOM 1700 O O . LYS A 1 225 ? 19.837 1.212 -27.529 1.00 90.31 225 LYS A O 1
ATOM 1705 N N . LYS A 1 226 ? 21.216 2.279 -28.940 1.00 92.56 226 LYS A N 1
ATOM 1706 C CA . LYS A 1 226 ? 20.712 1.645 -30.171 1.00 92.56 226 LYS A CA 1
ATOM 1707 C C . LYS A 1 226 ? 20.919 0.125 -30.189 1.00 92.56 226 LYS A C 1
ATOM 1709 O O . LYS A 1 226 ? 20.038 -0.609 -30.649 1.00 92.56 226 LYS A O 1
ATOM 1714 N N . ALA A 1 227 ? 22.059 -0.359 -29.704 1.00 91.06 227 ALA A N 1
ATOM 1715 C CA . ALA A 1 227 ? 22.355 -1.785 -29.631 1.00 91.06 227 ALA A CA 1
ATOM 1716 C C . ALA A 1 227 ? 21.445 -2.489 -28.610 1.00 91.06 227 ALA A C 1
ATOM 1718 O O . ALA A 1 227 ? 20.850 -3.518 -28.934 1.00 91.06 227 ALA A O 1
ATOM 1719 N N . HIS A 1 228 ? 21.224 -1.881 -27.440 1.00 91.94 228 HIS A N 1
ATOM 1720 C CA . HIS A 1 228 ? 20.258 -2.372 -26.455 1.00 91.94 228 HIS A CA 1
ATOM 1721 C C . HIS A 1 228 ? 18.815 -2.323 -26.980 1.00 91.94 228 HIS A C 1
ATOM 1723 O O . HIS A 1 228 ? 18.086 -3.298 -26.822 1.00 91.94 228 HIS A O 1
ATOM 1729 N N . THR A 1 229 ? 18.404 -1.276 -27.708 1.00 92.56 229 THR A N 1
ATOM 1730 C CA . THR A 1 229 ? 17.084 -1.234 -28.371 1.00 92.56 229 THR A CA 1
ATOM 1731 C C . THR A 1 229 ? 16.908 -2.408 -29.337 1.00 92.56 229 THR A C 1
ATOM 1733 O O . THR A 1 229 ? 15.872 -3.074 -29.351 1.00 92.56 229 THR A O 1
ATOM 1736 N N . THR A 1 230 ? 17.938 -2.691 -30.135 1.00 93.44 230 THR A N 1
ATOM 1737 C CA . THR A 1 230 ? 17.923 -3.792 -31.107 1.00 93.44 230 THR A CA 1
ATOM 1738 C C . THR A 1 230 ? 17.819 -5.145 -30.400 1.00 93.44 230 THR A C 1
ATOM 1740 O O . THR A 1 230 ? 16.995 -5.980 -30.779 1.00 93.44 230 THR A O 1
ATOM 1743 N N . ALA A 1 231 ? 18.592 -5.343 -29.329 1.00 89.44 231 ALA A N 1
ATOM 1744 C CA . ALA A 1 231 ? 18.534 -6.547 -28.508 1.00 89.44 231 ALA A CA 1
ATOM 1745 C C . ALA A 1 231 ? 17.164 -6.727 -27.834 1.00 89.44 231 ALA A C 1
ATOM 1747 O O . ALA A 1 231 ? 16.609 -7.826 -27.876 1.00 89.44 231 ALA A O 1
ATOM 1748 N N . HIS A 1 232 ? 16.566 -5.657 -27.300 1.00 91.94 232 HIS A N 1
ATOM 1749 C CA . HIS A 1 232 ? 15.222 -5.681 -26.716 1.00 91.94 232 HIS A CA 1
ATOM 1750 C C . HIS A 1 232 ? 14.189 -6.250 -27.701 1.00 91.94 232 HIS A C 1
ATOM 1752 O O . HIS A 1 232 ? 13.478 -7.205 -27.376 1.00 91.94 232 HIS A O 1
ATOM 1758 N N . PHE A 1 233 ? 14.129 -5.718 -28.926 1.00 92.44 233 PHE A N 1
ATOM 1759 C CA . PHE A 1 233 ? 13.168 -6.188 -29.926 1.00 92.44 233 PHE A CA 1
ATOM 1760 C C . PHE A 1 233 ? 13.460 -7.607 -30.415 1.00 92.44 233 PHE A C 1
ATOM 1762 O O . PHE A 1 233 ? 12.523 -8.391 -30.579 1.00 92.44 233 PHE A O 1
ATOM 1769 N N . ALA A 1 234 ? 14.733 -7.973 -30.579 1.00 89.31 234 ALA A N 1
ATOM 1770 C CA . ALA A 1 234 ? 15.114 -9.329 -30.963 1.00 89.31 234 ALA A CA 1
ATOM 1771 C C . ALA A 1 234 ? 14.697 -10.361 -29.896 1.00 89.31 234 ALA A C 1
ATOM 1773 O O . ALA A 1 234 ? 14.142 -11.410 -30.224 1.00 89.31 234 ALA A O 1
ATOM 1774 N N . HIS A 1 235 ? 14.867 -10.039 -28.610 1.00 88.81 235 HIS A N 1
ATOM 1775 C CA . HIS A 1 235 ? 14.382 -10.874 -27.511 1.00 88.81 235 HIS A CA 1
ATOM 1776 C C . HIS A 1 235 ? 12.846 -10.898 -27.419 1.00 88.81 235 HIS A C 1
ATOM 1778 O O . HIS A 1 235 ? 12.275 -11.957 -27.160 1.00 88.81 235 HIS A O 1
ATOM 1784 N N . LYS A 1 236 ? 12.146 -9.786 -27.692 1.00 89.25 236 LYS A N 1
ATOM 1785 C CA . LYS A 1 236 ? 10.669 -9.747 -27.743 1.00 89.25 236 LYS A CA 1
ATOM 1786 C C . LYS A 1 236 ? 10.124 -10.656 -28.856 1.00 89.25 236 LYS A C 1
ATOM 1788 O O . LYS A 1 236 ? 9.188 -11.416 -28.607 1.00 89.25 236 LYS A O 1
ATOM 1793 N N . ALA A 1 237 ? 10.750 -10.643 -30.035 1.00 87.50 237 ALA A N 1
ATOM 1794 C CA . ALA A 1 237 ? 10.418 -11.535 -31.149 1.00 87.50 237 ALA A CA 1
ATOM 1795 C C . ALA A 1 237 ? 10.709 -13.009 -30.814 1.00 87.50 237 ALA A C 1
ATOM 1797 O O . ALA A 1 237 ? 9.833 -13.861 -30.951 1.00 87.50 237 ALA A O 1
ATOM 1798 N N . ALA A 1 238 ? 11.891 -13.309 -30.265 1.00 83.69 238 ALA A N 1
ATOM 1799 C CA . ALA A 1 238 ? 12.246 -14.668 -29.851 1.00 83.69 238 ALA A CA 1
ATOM 1800 C C . ALA A 1 238 ? 11.315 -15.219 -28.753 1.00 83.69 238 ALA A C 1
ATOM 1802 O O . ALA A 1 238 ? 10.965 -16.396 -28.760 1.00 83.69 238 ALA A O 1
ATOM 1803 N N . ALA A 1 239 ? 10.841 -14.373 -27.833 1.00 84.88 239 ALA A N 1
ATOM 1804 C CA . ALA A 1 239 ? 9.855 -14.766 -26.825 1.00 84.88 239 ALA A CA 1
ATOM 1805 C C . ALA A 1 239 ? 8.474 -15.105 -27.419 1.00 84.88 239 ALA A C 1
ATOM 1807 O O . ALA A 1 239 ? 7.732 -15.888 -26.816 1.00 84.88 239 ALA A O 1
ATOM 1808 N N . ALA A 1 240 ? 8.106 -14.499 -28.551 1.00 85.38 240 ALA A N 1
ATOM 1809 C CA . ALA A 1 240 ? 6.855 -14.787 -29.248 1.00 85.38 240 ALA A CA 1
ATOM 1810 C C . ALA A 1 240 ? 6.915 -16.136 -29.983 1.00 85.38 240 ALA A C 1
ATOM 1812 O O . ALA A 1 240 ? 5.936 -16.878 -29.964 1.00 85.38 240 ALA A O 1
ATOM 1813 N N . GLU A 1 241 ? 8.073 -16.471 -30.555 1.00 83.88 241 GLU A N 1
ATOM 1814 C CA . GLU A 1 241 ? 8.299 -17.718 -31.299 1.00 83.88 241 GLU A CA 1
ATOM 1815 C C . GLU A 1 241 ? 8.699 -18.910 -30.409 1.00 83.88 241 GLU A C 1
ATOM 1817 O O . GLU A 1 241 ? 8.640 -20.062 -30.841 1.00 83.88 241 GLU A O 1
ATOM 1822 N N . ALA A 1 242 ? 9.099 -18.664 -29.158 1.00 82.50 242 ALA A N 1
ATOM 1823 C CA . ALA A 1 242 ? 9.533 -19.709 -28.236 1.00 82.50 242 ALA A CA 1
ATOM 1824 C C . ALA A 1 242 ? 8.414 -20.715 -27.911 1.00 82.50 242 ALA A C 1
ATOM 1826 O O . ALA A 1 242 ? 7.364 -20.364 -27.365 1.00 82.50 242 ALA A O 1
ATOM 1827 N N . THR A 1 243 ? 8.690 -21.997 -28.162 1.00 80.06 243 THR A N 1
ATOM 1828 C CA . THR A 1 243 ? 7.753 -23.109 -27.930 1.00 80.06 243 THR A CA 1
ATOM 1829 C C . THR A 1 243 ? 7.766 -23.624 -26.491 1.00 80.06 243 THR A C 1
ATOM 1831 O O . THR A 1 243 ? 6.780 -24.195 -26.031 1.00 80.06 243 THR A O 1
ATOM 1834 N N . THR A 1 244 ? 8.853 -23.404 -25.742 1.00 81.06 244 THR A N 1
ATOM 1835 C CA . THR A 1 244 ? 8.982 -23.857 -24.350 1.00 81.06 244 THR A CA 1
ATOM 1836 C C . THR A 1 244 ? 8.784 -22.712 -23.354 1.00 81.06 244 THR A C 1
ATOM 1838 O O . THR A 1 244 ? 9.186 -21.567 -23.580 1.00 81.06 244 THR A O 1
ATOM 1841 N N . LYS A 1 245 ? 8.194 -23.022 -22.188 1.00 72.44 245 LYS A N 1
ATOM 1842 C CA . LYS A 1 245 ? 7.983 -22.049 -21.098 1.00 72.44 245 LYS A CA 1
ATOM 1843 C C . LYS A 1 245 ? 9.304 -21.461 -20.584 1.00 72.44 245 LYS A C 1
ATOM 1845 O O . LYS A 1 245 ? 9.359 -20.264 -20.295 1.00 72.44 245 LYS A O 1
ATOM 1850 N N . LYS A 1 246 ? 10.358 -22.284 -20.498 1.00 75.69 246 LYS A N 1
ATOM 1851 C CA . LYS A 1 246 ? 11.702 -21.859 -20.073 1.00 75.69 246 LYS A CA 1
ATOM 1852 C C . LYS A 1 246 ? 12.291 -20.832 -21.053 1.00 75.69 246 LYS A C 1
ATOM 1854 O O . LYS A 1 246 ? 12.599 -19.720 -20.630 1.00 75.69 246 LYS A O 1
ATOM 1859 N N . ALA A 1 247 ? 12.307 -21.126 -22.358 1.00 75.62 247 ALA A N 1
ATOM 1860 C CA . ALA A 1 247 ? 12.819 -20.202 -23.379 1.00 75.62 247 ALA A CA 1
ATOM 1861 C C . ALA A 1 247 ? 12.016 -18.891 -23.446 1.00 75.62 247 ALA A C 1
ATOM 1863 O O . ALA A 1 247 ? 12.583 -17.800 -23.498 1.00 75.62 247 ALA A O 1
ATOM 1864 N N . LYS A 1 248 ? 10.684 -18.975 -23.352 1.00 80.38 248 LYS A N 1
ATOM 1865 C CA . LYS A 1 248 ? 9.810 -17.794 -23.318 1.00 80.38 248 LYS A CA 1
ATOM 1866 C C . LYS A 1 248 ? 10.085 -16.898 -22.109 1.00 80.38 248 LYS A C 1
ATOM 1868 O O . LYS A 1 248 ? 10.044 -15.676 -22.226 1.00 80.38 248 LYS A O 1
ATOM 1873 N N . THR A 1 249 ? 10.357 -17.494 -20.950 1.00 76.06 249 THR A N 1
ATOM 1874 C CA . THR A 1 249 ? 10.682 -16.752 -19.722 1.00 76.06 249 THR A CA 1
ATOM 1875 C C . THR A 1 249 ? 12.054 -16.092 -19.830 1.00 76.06 249 THR A C 1
ATOM 1877 O O . THR A 1 249 ? 12.174 -14.908 -19.520 1.00 76.06 249 THR A O 1
ATOM 1880 N N . TYR A 1 250 ? 13.052 -16.815 -20.345 1.00 85.31 250 TYR A N 1
ATOM 1881 C CA . TYR A 1 250 ? 14.393 -16.288 -20.605 1.00 85.31 250 TYR A CA 1
ATOM 1882 C C . TYR A 1 250 ? 14.358 -15.069 -21.537 1.00 85.31 250 TYR A C 1
ATOM 1884 O O . TYR A 1 250 ? 14.794 -13.982 -21.160 1.00 85.31 250 TYR A O 1
ATOM 1892 N N . HIS A 1 251 ? 13.747 -15.198 -22.720 1.00 84.81 251 HIS A N 1
ATOM 1893 C CA . HIS A 1 251 ? 13.695 -14.097 -23.681 1.00 84.81 251 HIS A CA 1
ATOM 1894 C C . HIS A 1 251 ? 12.891 -12.892 -23.162 1.00 84.81 251 HIS A C 1
ATOM 1896 O O . HIS A 1 251 ? 13.249 -11.759 -23.462 1.00 84.81 251 HIS A O 1
ATOM 1902 N N . LYS A 1 252 ? 11.868 -13.090 -22.317 1.00 82.12 252 LYS A N 1
ATOM 1903 C CA . LYS A 1 252 ? 11.164 -11.979 -21.649 1.00 82.12 252 LYS A CA 1
ATOM 1904 C C . LYS A 1 252 ? 12.037 -11.231 -20.641 1.00 82.12 252 LYS A C 1
ATOM 1906 O O . LYS A 1 252 ? 11.991 -10.003 -20.616 1.00 82.12 252 LYS A O 1
ATOM 1911 N N . LYS A 1 253 ? 12.814 -11.950 -19.821 1.00 85.75 253 LYS A N 1
ATOM 1912 C CA . LYS A 1 253 ? 13.754 -11.332 -18.870 1.00 85.75 253 LYS A CA 1
ATOM 1913 C C . LYS A 1 253 ? 14.813 -10.516 -19.615 1.00 85.75 253 LYS A C 1
ATOM 1915 O O . LYS A 1 253 ? 15.006 -9.345 -19.304 1.00 85.75 253 LYS A O 1
ATOM 1920 N N . MET A 1 254 ? 15.398 -11.096 -20.662 1.00 85.31 254 MET A N 1
ATOM 1921 C CA . MET A 1 254 ? 16.407 -10.426 -21.485 1.00 85.31 254 MET A CA 1
ATOM 1922 C C . MET A 1 254 ? 15.849 -9.231 -22.263 1.00 85.31 254 MET A C 1
ATOM 1924 O O . MET A 1 254 ? 16.515 -8.204 -22.358 1.00 85.31 254 MET A O 1
ATOM 1928 N N . ALA A 1 255 ? 14.614 -9.315 -22.771 1.00 85.69 255 ALA A N 1
ATOM 1929 C CA . ALA A 1 255 ? 13.951 -8.158 -23.362 1.00 85.69 255 ALA A CA 1
ATOM 1930 C C . ALA A 1 255 ? 13.851 -7.025 -22.332 1.00 85.69 255 ALA A C 1
ATOM 1932 O O . ALA A 1 255 ? 14.318 -5.931 -22.612 1.00 85.69 255 ALA A O 1
ATOM 1933 N N . LYS A 1 256 ? 13.350 -7.291 -21.115 1.00 84.25 256 LYS A N 1
ATOM 1934 C CA . LYS A 1 256 ? 13.240 -6.272 -20.054 1.00 84.25 256 LYS A CA 1
ATOM 1935 C C . LYS A 1 256 ? 14.590 -5.617 -19.733 1.00 84.25 256 LYS A C 1
ATOM 1937 O O . LYS A 1 256 ? 14.654 -4.393 -19.695 1.00 84.25 256 LYS A O 1
ATOM 1942 N N . PHE A 1 257 ? 15.644 -6.419 -19.564 1.00 90.19 257 PHE A N 1
ATOM 1943 C CA . PHE A 1 257 ? 17.005 -5.934 -19.310 1.00 90.19 257 PHE A CA 1
ATOM 1944 C C . PHE A 1 257 ? 17.506 -5.003 -20.423 1.00 90.19 257 PHE A C 1
ATOM 1946 O O . PHE A 1 257 ? 17.960 -3.892 -20.168 1.00 90.19 257 PHE A O 1
ATOM 1953 N N . HIS A 1 258 ? 17.380 -5.414 -21.685 1.00 87.94 258 HIS A N 1
ATOM 1954 C CA . HIS A 1 258 ? 17.824 -4.573 -22.793 1.00 87.94 258 HIS A CA 1
ATOM 1955 C C . HIS A 1 258 ? 16.921 -3.346 -23.005 1.00 87.94 258 HIS A C 1
ATOM 1957 O O . HIS A 1 258 ? 17.404 -2.311 -23.449 1.00 87.94 258 HIS A O 1
ATOM 1963 N N . GLY A 1 259 ? 15.634 -3.419 -22.654 1.00 82.50 259 GLY A N 1
ATOM 1964 C CA . GLY A 1 259 ? 14.711 -2.282 -22.702 1.00 82.50 259 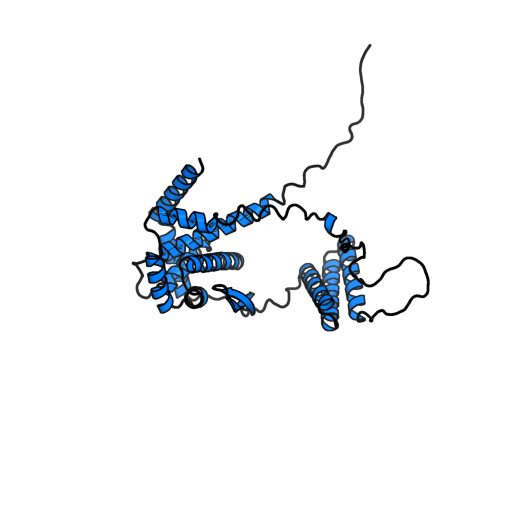GLY A CA 1
ATOM 1965 C C . GLY A 1 259 ? 15.075 -1.180 -21.707 1.00 82.50 259 GLY A C 1
ATOM 1966 O O . GLY A 1 259 ? 15.094 -0.010 -22.090 1.00 82.50 259 GLY A O 1
ATOM 1967 N N . SER A 1 260 ? 15.436 -1.547 -20.470 1.00 83.06 260 SER A N 1
ATOM 1968 C CA . SER A 1 260 ? 15.857 -0.577 -19.450 1.00 83.06 260 SER A CA 1
ATOM 1969 C C . SER A 1 260 ? 17.171 0.106 -19.826 1.00 83.06 260 SER A C 1
ATOM 1971 O O . SER A 1 260 ? 17.248 1.331 -19.812 1.00 83.06 260 SER A O 1
ATOM 1973 N N . GLN A 1 261 ? 18.167 -0.662 -20.275 1.00 83.75 261 GLN A N 1
ATOM 1974 C CA . GLN A 1 261 ? 19.450 -0.125 -20.751 1.00 83.75 261 GLN A CA 1
ATOM 1975 C C . GLN A 1 261 ? 19.298 0.762 -22.001 1.00 83.75 261 GLN A C 1
ATOM 1977 O O . GLN A 1 261 ? 20.047 1.711 -22.220 1.00 83.75 261 GLN A O 1
ATOM 1982 N N . ALA A 1 262 ? 18.284 0.493 -22.823 1.00 85.31 262 ALA A N 1
ATOM 1983 C CA . ALA A 1 262 ? 17.940 1.319 -23.971 1.00 85.31 262 ALA A CA 1
ATOM 1984 C C . ALA A 1 262 ? 17.142 2.584 -23.611 1.00 85.31 262 ALA A C 1
ATOM 1986 O O . ALA A 1 262 ? 16.759 3.323 -24.521 1.00 85.31 262 ALA A O 1
ATOM 1987 N N . GLY A 1 263 ? 16.836 2.834 -22.332 1.00 80.50 263 GLY A N 1
ATOM 1988 C CA . GLY A 1 263 ? 15.961 3.927 -21.902 1.00 80.50 263 GLY A CA 1
ATOM 1989 C C . GLY A 1 263 ? 14.580 3.879 -22.561 1.00 80.50 263 GLY A C 1
ATOM 1990 O O . GLY A 1 263 ? 13.976 4.925 -22.794 1.00 80.50 263 GLY A O 1
ATOM 1991 N N . MET A 1 264 ? 14.119 2.685 -22.951 1.00 75.38 264 MET A N 1
ATOM 1992 C CA . MET A 1 264 ? 12.756 2.488 -23.420 1.00 75.38 264 MET A CA 1
ATOM 1993 C C . MET A 1 264 ? 11.887 2.369 -22.180 1.00 75.38 264 MET A C 1
ATOM 1995 O O . MET A 1 264 ? 12.094 1.465 -21.368 1.00 75.38 264 MET A O 1
ATOM 1999 N N . ALA A 1 265 ? 10.920 3.276 -22.041 1.00 57.84 265 ALA A N 1
ATOM 2000 C CA . ALA A 1 265 ? 9.834 3.076 -21.100 1.00 57.84 265 ALA A CA 1
ATOM 2001 C C . ALA A 1 265 ? 9.233 1.704 -21.416 1.00 57.84 265 ALA A C 1
ATOM 2003 O O . ALA A 1 265 ? 8.755 1.467 -22.526 1.00 57.84 265 ALA A O 1
ATOM 2004 N N . LEU A 1 266 ? 9.373 0.757 -20.488 1.00 54.25 266 LEU A N 1
ATOM 2005 C CA . LEU A 1 266 ? 8.770 -0.560 -20.631 1.00 54.25 266 LEU A CA 1
ATOM 2006 C C . LEU A 1 266 ? 7.274 -0.316 -20.883 1.00 54.25 266 LEU A C 1
ATOM 2008 O O . LEU A 1 266 ? 6.682 0.454 -20.131 1.00 54.25 266 LEU A O 1
ATOM 2012 N N . ASP A 1 267 ? 6.698 -0.918 -21.936 1.00 45.81 267 ASP A N 1
ATOM 2013 C CA . ASP A 1 267 ? 5.294 -0.780 -22.400 1.00 45.81 267 ASP A CA 1
ATOM 2014 C C . ASP A 1 267 ? 4.243 -1.263 -21.355 1.00 45.81 267 ASP A C 1
ATOM 2016 O O . ASP A 1 267 ? 3.329 -2.032 -21.652 1.00 45.81 267 ASP A O 1
ATOM 2020 N N . GLY A 1 268 ? 4.400 -0.871 -20.095 1.00 43.72 268 GLY A N 1
ATOM 2021 C CA . GLY A 1 268 ? 3.452 -0.958 -18.994 1.00 43.72 268 GLY A CA 1
ATOM 2022 C C . GLY A 1 268 ? 3.199 0.403 -18.337 1.00 43.72 268 GLY A C 1
ATOM 2023 O O . GLY A 1 268 ? 2.435 0.459 -17.377 1.00 43.72 268 GLY A O 1
ATOM 2024 N N . VAL A 1 269 ? 3.775 1.500 -18.851 1.00 43.00 269 VAL A N 1
ATOM 2025 C CA . VAL A 1 269 ? 3.351 2.865 -18.497 1.00 43.00 269 VAL A CA 1
ATOM 2026 C C . VAL A 1 269 ? 2.102 3.208 -19.313 1.00 43.00 269 VAL A C 1
ATOM 2028 O O . VAL A 1 269 ? 2.101 4.056 -20.202 1.00 43.00 269 VAL A O 1
ATOM 2031 N N . ALA A 1 270 ? 1.024 2.471 -19.050 1.00 38.47 270 ALA A N 1
ATOM 2032 C CA . ALA A 1 270 ? -0.300 3.004 -19.285 1.00 38.47 270 ALA A CA 1
ATOM 2033 C C . ALA A 1 270 ? -0.479 4.138 -18.269 1.00 38.47 270 ALA A C 1
ATOM 2035 O O . ALA A 1 270 ? -0.369 3.924 -17.065 1.00 38.47 270 ALA A O 1
ATOM 2036 N N . LEU A 1 271 ? -0.748 5.345 -18.758 1.00 45.38 271 LEU A N 1
ATOM 2037 C CA . LEU A 1 271 ? -1.224 6.469 -17.943 1.00 45.38 271 LEU A CA 1
ATOM 2038 C C . LEU A 1 271 ? -2.675 6.258 -17.450 1.00 45.38 271 LEU A C 1
ATOM 2040 O O . LEU A 1 271 ? -3.292 7.186 -16.943 1.00 45.38 271 LEU A O 1
ATOM 2044 N N . ASP A 1 272 ? -3.192 5.036 -17.575 1.00 51.59 272 ASP A N 1
ATOM 2045 C CA . ASP A 1 272 ? -4.369 4.519 -16.891 1.00 51.59 272 ASP A CA 1
ATOM 2046 C C . ASP A 1 272 ? -3.891 3.428 -15.936 1.00 51.59 272 ASP A C 1
ATOM 2048 O O . ASP A 1 272 ? -3.104 2.565 -16.336 1.00 51.59 272 ASP A O 1
ATOM 2052 N N . ALA A 1 273 ? -4.356 3.466 -14.686 1.00 54.75 273 ALA A N 1
ATOM 2053 C CA . ALA A 1 273 ? -3.974 2.505 -13.659 1.00 54.75 273 ALA A CA 1
ATOM 2054 C C . ALA A 1 273 ? -4.081 1.062 -14.189 1.00 54.75 273 ALA A C 1
ATOM 2056 O O . ALA A 1 273 ? -5.171 0.562 -14.481 1.00 54.75 273 ALA A O 1
ATOM 2057 N N . ALA A 1 274 ? -2.942 0.386 -14.345 1.00 53.91 274 ALA A N 1
ATOM 2058 C CA . ALA A 1 274 ? -2.914 -0.978 -14.850 1.00 53.91 274 ALA A CA 1
ATOM 2059 C C . ALA A 1 274 ? -3.055 -1.943 -13.675 1.00 53.91 274 ALA A C 1
ATOM 2061 O O . ALA A 1 274 ? -2.250 -1.921 -12.744 1.00 53.91 274 ALA A O 1
ATOM 2062 N N . TYR A 1 275 ? -4.054 -2.824 -13.728 1.00 73.19 275 TYR A N 1
ATOM 2063 C CA . TYR A 1 275 ? -4.311 -3.826 -12.694 1.00 73.19 275 TYR A CA 1
ATOM 2064 C C . TYR A 1 275 ? -3.994 -5.236 -13.201 1.00 73.19 275 TYR A C 1
ATOM 2066 O O . TYR A 1 275 ? -4.314 -5.599 -14.335 1.00 73.19 275 TYR A O 1
ATOM 2074 N N . ARG A 1 276 ? -3.400 -6.082 -12.352 1.00 76.25 276 ARG A N 1
ATOM 2075 C CA . ARG A 1 276 ? -3.196 -7.513 -12.627 1.00 76.25 276 ARG A CA 1
ATOM 2076 C C . ARG A 1 276 ? -3.668 -8.363 -11.470 1.00 76.25 276 ARG A C 1
ATOM 2078 O O . ARG A 1 276 ? -3.335 -8.118 -10.315 1.00 76.25 276 ARG A O 1
ATOM 2085 N N . LYS A 1 277 ? -4.347 -9.458 -11.817 1.00 86.69 277 LYS A N 1
ATOM 2086 C CA . LYS A 1 277 ? -4.700 -10.511 -10.866 1.00 86.69 277 LYS A CA 1
ATOM 2087 C C . LYS A 1 277 ? -3.438 -11.172 -10.318 1.00 86.69 277 LYS A C 1
ATOM 2089 O O . LYS A 1 277 ? -2.714 -11.856 -11.049 1.00 86.69 277 LYS A O 1
ATOM 2094 N N . ARG A 1 278 ? -3.186 -10.973 -9.030 1.00 83.19 278 ARG A N 1
ATOM 2095 C CA . ARG A 1 278 ? -2.150 -11.644 -8.242 1.00 83.19 278 ARG A CA 1
ATOM 2096 C C . ARG A 1 278 ? -2.822 -12.601 -7.276 1.00 83.19 278 ARG A C 1
ATOM 2098 O O . ARG A 1 278 ? -3.891 -12.302 -6.756 1.00 83.19 278 ARG A O 1
ATOM 2105 N N . PHE A 1 279 ? -2.199 -13.758 -7.076 1.00 85.31 279 PHE A N 1
ATOM 2106 C CA . PHE A 1 279 ? -2.584 -14.615 -5.971 1.00 85.31 279 PHE A CA 1
ATOM 2107 C C . PHE A 1 279 ? -1.993 -14.041 -4.691 1.00 85.31 279 PHE A C 1
ATOM 2109 O O . PHE A 1 279 ? -0.788 -13.809 -4.649 1.00 85.31 279 PHE A O 1
ATOM 2116 N N . VAL A 1 280 ? -2.834 -13.819 -3.698 1.00 85.81 280 VAL A N 1
ATOM 2117 C CA . VAL A 1 280 ? -2.457 -13.420 -2.343 1.00 85.81 280 VAL A CA 1
ATOM 2118 C C . VAL A 1 280 ? -3.091 -14.412 -1.382 1.00 85.81 280 VAL A C 1
ATOM 2120 O O . VAL A 1 280 ? -4.173 -14.933 -1.666 1.00 85.81 280 VAL A O 1
ATOM 2123 N N . ILE A 1 281 ? -2.388 -14.740 -0.305 1.00 87.06 281 ILE A N 1
ATOM 2124 C CA . ILE A 1 281 ? -2.971 -15.514 0.786 1.00 87.06 281 ILE A CA 1
ATOM 2125 C C . ILE A 1 281 ? -3.588 -14.495 1.727 1.00 87.06 281 ILE A C 1
ATOM 2127 O O . ILE A 1 281 ? -2.949 -13.521 2.096 1.00 87.06 281 ILE A O 1
ATOM 2131 N N . ARG A 1 282 ? -4.865 -14.693 1.998 1.00 79.88 282 ARG A N 1
ATOM 2132 C CA . ARG A 1 282 ? -5.700 -13.858 2.844 1.00 79.88 282 ARG A CA 1
ATOM 2133 C C . ARG A 1 282 ? -6.449 -14.848 3.739 1.00 79.88 282 ARG A C 1
ATOM 2135 O O . ARG A 1 282 ? -7.026 -15.804 3.206 1.00 79.88 282 ARG A O 1
ATOM 2142 N N . GLY A 1 283 ? -6.259 -14.746 5.059 1.00 78.88 283 GLY A N 1
ATOM 2143 C CA . GLY A 1 283 ? -6.905 -15.633 6.042 1.00 78.88 283 GLY A CA 1
ATOM 2144 C C . GLY A 1 283 ? -6.584 -17.112 5.828 1.00 78.88 283 GLY A C 1
ATOM 2145 O O . GLY A 1 283 ? -7.465 -17.975 5.858 1.00 78.88 283 GLY A O 1
ATOM 2146 N N . GLY A 1 284 ? -5.329 -17.408 5.474 1.00 88.44 284 GLY A N 1
ATOM 2147 C CA . GLY A 1 284 ? -4.871 -18.763 5.147 1.00 88.44 284 GLY A CA 1
ATOM 2148 C C . GLY A 1 284 ? -5.417 -19.333 3.828 1.00 88.44 284 GLY A C 1
ATOM 2149 O O . GLY A 1 284 ? -5.110 -20.471 3.471 1.00 88.44 284 GLY A O 1
ATOM 2150 N N . LYS A 1 285 ? -6.203 -18.566 3.057 1.00 71.81 285 LYS A N 1
ATOM 2151 C CA . LYS A 1 285 ? -6.788 -18.989 1.777 1.00 71.81 285 LYS A CA 1
ATOM 2152 C C . LYS A 1 285 ? -6.207 -18.202 0.607 1.00 71.81 285 LYS A C 1
ATOM 2154 O O . LYS A 1 285 ? -6.057 -16.985 0.624 1.00 71.81 285 LYS A O 1
ATOM 2159 N N . LYS A 1 286 ? -5.892 -18.910 -0.477 1.00 90.38 286 LYS A N 1
ATOM 2160 C CA . LYS A 1 286 ? -5.295 -18.321 -1.683 1.00 90.38 286 LYS A CA 1
ATOM 2161 C C . LYS A 1 286 ? -6.362 -17.672 -2.571 1.00 90.38 286 LYS A C 1
ATOM 2163 O O . LYS A 1 286 ? -7.108 -18.369 -3.255 1.00 90.38 286 LYS A O 1
ATOM 2168 N N . MET A 1 287 ? -6.381 -16.344 -2.636 1.00 86.88 287 MET A N 1
ATOM 2169 C CA . MET A 1 287 ? -7.324 -15.545 -3.430 1.00 86.88 287 MET A CA 1
ATOM 2170 C C . MET A 1 287 ? -6.647 -14.833 -4.606 1.00 86.88 287 MET A C 1
ATOM 2172 O O . MET A 1 287 ? -5.443 -14.606 -4.581 1.00 86.88 287 MET A O 1
ATOM 2176 N N . ARG A 1 288 ? -7.403 -14.461 -5.655 1.00 87.69 288 ARG A N 1
ATOM 2177 C CA . ARG A 1 288 ? -6.910 -13.607 -6.759 1.00 87.69 288 ARG A CA 1
ATOM 2178 C C . ARG A 1 288 ? -7.426 -12.179 -6.608 1.00 87.69 288 ARG A C 1
ATOM 2180 O O . ARG A 1 288 ? -8.605 -11.947 -6.843 1.00 87.69 288 ARG A O 1
ATOM 2187 N N . VAL A 1 289 ? -6.536 -11.230 -6.341 1.00 88.75 289 VAL A N 1
ATOM 2188 C CA . VAL A 1 289 ? -6.865 -9.801 -6.198 1.00 88.75 289 VAL A CA 1
ATOM 2189 C C . VAL A 1 289 ? -6.279 -9.008 -7.364 1.00 88.75 289 VAL A C 1
ATOM 2191 O O . VAL A 1 289 ? -5.181 -9.313 -7.836 1.00 88.75 289 VAL A O 1
ATOM 2194 N N . ASN A 1 290 ? -7.013 -8.006 -7.855 1.00 80.94 290 ASN A N 1
ATOM 2195 C CA . ASN A 1 290 ? -6.499 -7.040 -8.826 1.00 80.94 290 ASN A CA 1
ATOM 2196 C C . ASN A 1 290 ? -5.544 -6.076 -8.112 1.00 80.94 290 ASN A C 1
ATOM 2198 O O . ASN A 1 290 ? -5.977 -5.116 -7.491 1.00 80.94 290 ASN A O 1
ATOM 2202 N N . LYS A 1 291 ? -4.239 -6.334 -8.198 1.00 78.00 291 LYS A N 1
ATOM 2203 C CA . LYS A 1 291 ? -3.203 -5.422 -7.700 1.00 78.00 291 LYS A CA 1
ATOM 2204 C C . LYS A 1 291 ? -2.859 -4.406 -8.788 1.00 78.00 291 LYS A C 1
ATOM 2206 O O . LYS A 1 291 ? -2.685 -4.802 -9.947 1.00 78.00 291 LYS A O 1
ATOM 2211 N N . ARG A 1 292 ? -2.750 -3.126 -8.424 1.00 71.31 292 ARG A N 1
ATOM 2212 C CA . ARG A 1 292 ? -2.202 -2.091 -9.311 1.00 71.31 292 ARG A CA 1
ATOM 2213 C C . ARG A 1 292 ? -0.725 -2.396 -9.566 1.00 71.31 292 ARG A C 1
ATOM 2215 O O . ARG A 1 292 ? -0.029 -2.910 -8.698 1.00 71.31 292 ARG A O 1
ATOM 2222 N N . ILE A 1 293 ? -0.280 -2.159 -10.789 1.00 71.56 293 ILE A N 1
ATOM 2223 C CA . ILE A 1 293 ? 1.083 -2.447 -11.249 1.00 71.56 293 ILE A CA 1
ATOM 2224 C C . ILE A 1 293 ? 1.761 -1.169 -11.760 1.00 71.56 293 ILE A C 1
ATOM 2226 O O . ILE A 1 293 ? 2.984 -1.138 -11.837 1.00 71.56 293 ILE A O 1
ATOM 2230 N N . SER A 1 294 ? 0.977 -0.155 -12.147 1.00 60.84 294 SER A N 1
ATOM 2231 C CA . SER A 1 294 ? 1.441 1.156 -12.624 1.00 60.84 294 SER A CA 1
ATOM 2232 C C . SER A 1 294 ? 0.289 2.180 -12.680 1.00 60.84 294 SER A C 1
ATOM 2234 O O . SER A 1 294 ? -0.877 1.775 -12.704 1.00 60.84 294 SER A O 1
ATOM 2236 N N . GLY A 1 295 ? 0.618 3.483 -12.719 1.00 64.25 295 GLY A N 1
ATOM 2237 C CA . GLY A 1 295 ? -0.294 4.618 -12.973 1.00 64.25 295 GLY A CA 1
ATOM 2238 C C . GLY A 1 295 ? -0.579 5.524 -11.757 1.00 64.25 295 GLY A C 1
ATOM 2239 O O . GLY A 1 295 ? -0.640 5.038 -10.631 1.00 64.25 295 GLY A O 1
ATOM 2240 N N . VAL A 1 296 ? -0.789 6.830 -12.000 1.00 55.00 296 VAL A N 1
ATOM 2241 C CA . VAL A 1 296 ? -1.072 7.874 -10.984 1.00 55.00 296 VAL A CA 1
ATOM 2242 C C . VAL A 1 296 ? -2.579 7.996 -10.720 1.00 55.00 296 VAL A C 1
ATOM 2244 O O . VAL A 1 296 ? -3.369 8.087 -11.661 1.00 55.00 296 VAL A O 1
ATOM 2247 N N . VAL A 1 297 ? -2.990 8.045 -9.447 1.00 68.06 297 VAL A N 1
ATOM 2248 C CA . VAL A 1 297 ? -4.395 8.235 -9.036 1.00 68.06 297 VAL A CA 1
ATOM 2249 C C . VAL A 1 297 ? -4.634 9.690 -8.639 1.00 68.06 297 VAL A C 1
ATOM 2251 O O . VAL A 1 297 ? -3.887 10.266 -7.857 1.00 68.06 297 VAL A O 1
ATOM 2254 N N . ARG A 1 298 ? -5.704 10.302 -9.153 1.00 72.56 298 ARG A N 1
ATOM 2255 C CA . ARG A 1 298 ? -6.100 11.663 -8.766 1.00 72.56 298 ARG A CA 1
ATOM 2256 C C . ARG A 1 298 ? -7.040 11.624 -7.565 1.00 72.56 298 ARG A C 1
ATOM 2258 O O . ARG A 1 298 ? -8.177 11.179 -7.701 1.00 72.56 298 ARG A O 1
ATOM 2265 N N . LEU A 1 299 ? -6.572 12.120 -6.419 1.00 80.19 299 LEU A N 1
ATOM 2266 C CA . LEU A 1 299 ? -7.384 12.254 -5.208 1.00 80.19 299 LEU A CA 1
ATOM 2267 C C . LEU A 1 299 ? -8.396 13.402 -5.322 1.00 80.19 299 LEU A C 1
ATOM 2269 O O . LEU A 1 299 ? -8.116 14.466 -5.884 1.00 80.19 299 LEU A O 1
ATOM 2273 N N . SER A 1 300 ? -9.571 13.194 -4.737 1.00 71.12 300 SER A N 1
ATOM 2274 C CA . SER A 1 300 ? -10.606 14.214 -4.578 1.00 71.12 300 SER A CA 1
ATOM 2275 C C . SER A 1 300 ? -10.233 15.239 -3.497 1.00 71.12 300 SER A C 1
ATOM 2277 O O . SER A 1 300 ? -9.451 14.968 -2.587 1.00 71.12 300 SER A O 1
ATOM 2279 N N . ALA A 1 301 ? -10.833 16.431 -3.550 1.00 67.38 301 ALA A N 1
ATOM 2280 C CA . ALA A 1 301 ? -10.574 17.490 -2.569 1.00 67.38 301 ALA A CA 1
ATOM 2281 C C . ALA A 1 301 ? -10.927 17.084 -1.123 1.00 67.38 301 ALA A C 1
ATOM 2283 O O . ALA A 1 301 ? -10.266 17.528 -0.185 1.00 67.38 301 ALA A O 1
ATOM 2284 N N . LYS A 1 302 ? -11.934 16.214 -0.943 1.00 66.50 302 LYS A N 1
ATOM 2285 C CA . LYS A 1 302 ? -12.319 15.690 0.376 1.00 66.50 302 LYS A CA 1
ATOM 2286 C C . LYS A 1 302 ? -11.208 14.814 0.962 1.00 66.50 302 LYS A C 1
ATOM 2288 O O . LYS A 1 302 ? -10.841 15.002 2.117 1.00 66.50 302 LYS A O 1
ATOM 2293 N N . GLN A 1 303 ? -10.616 13.949 0.138 1.00 72.25 303 GLN A N 1
ATOM 2294 C CA . GLN A 1 303 ? -9.498 13.087 0.538 1.00 72.25 303 GLN A CA 1
ATOM 2295 C C . GLN A 1 303 ? -8.279 13.917 0.962 1.00 72.25 303 GLN A C 1
ATOM 2297 O O . GLN A 1 303 ? -7.726 13.689 2.033 1.00 72.25 303 GLN A O 1
ATOM 2302 N N . LYS A 1 304 ? -7.940 14.966 0.200 1.00 85.56 304 LYS A N 1
ATOM 2303 C CA . LYS A 1 304 ? -6.846 15.889 0.557 1.00 85.56 304 LYS A CA 1
ATOM 2304 C C . LYS A 1 304 ? -7.064 16.592 1.906 1.00 85.56 304 LYS A C 1
ATOM 2306 O O . LYS A 1 304 ? -6.124 16.802 2.667 1.00 85.56 304 LYS A O 1
ATOM 2311 N N . MET A 1 305 ? -8.303 16.977 2.214 1.00 72.00 305 MET A N 1
ATOM 2312 C CA . MET A 1 305 ? -8.641 17.635 3.482 1.00 72.00 305 MET A CA 1
ATOM 2313 C C . MET A 1 305 ? -8.605 16.684 4.679 1.00 72.00 305 MET A C 1
ATOM 2315 O O . MET A 1 305 ? -8.189 17.109 5.758 1.00 72.00 305 MET A O 1
ATOM 2319 N N . GLY A 1 306 ? -9.010 15.424 4.489 1.00 82.31 306 GLY A N 1
ATOM 2320 C CA . GLY A 1 306 ? -8.873 14.381 5.504 1.00 82.31 306 GLY A CA 1
ATOM 2321 C C . GLY A 1 306 ? -7.420 14.265 5.946 1.00 82.31 306 GLY A C 1
ATOM 2322 O O . GLY A 1 306 ? -7.123 14.507 7.119 1.00 82.31 306 GLY A O 1
ATOM 2323 N N . ILE A 1 307 ? -6.524 14.038 4.978 1.00 78.75 307 ILE A N 1
ATOM 2324 C CA . ILE A 1 307 ? -5.077 13.880 5.194 1.00 78.75 307 ILE A CA 1
ATOM 2325 C C . ILE A 1 307 ? -4.504 15.047 6.017 1.00 78.75 307 ILE A C 1
ATOM 2327 O O . ILE A 1 307 ? -3.816 14.852 7.015 1.00 78.75 307 ILE A O 1
ATOM 2331 N N . ARG A 1 308 ? -4.855 16.298 5.700 1.00 82.88 308 ARG A N 1
ATOM 2332 C CA . ARG A 1 308 ? -4.348 17.455 6.466 1.00 82.88 308 ARG A CA 1
ATOM 2333 C C . ARG A 1 308 ? -4.736 17.442 7.944 1.00 82.88 308 ARG A C 1
ATOM 2335 O O . ARG A 1 308 ? -3.921 17.797 8.796 1.00 82.88 308 ARG A O 1
ATOM 2342 N N . LYS A 1 309 ? -5.973 17.066 8.270 1.00 84.88 309 LYS A N 1
ATOM 2343 C CA . LYS A 1 309 ? -6.462 17.084 9.658 1.00 84.88 309 LYS A CA 1
ATOM 2344 C C . LYS A 1 309 ? -5.760 16.055 10.525 1.00 84.88 309 LYS A C 1
ATOM 2346 O O . LYS A 1 309 ? -5.414 16.328 11.673 1.00 84.88 309 LYS A O 1
ATOM 2351 N N . MET A 1 310 ? -5.511 14.883 9.975 1.00 75.81 310 MET A N 1
ATOM 2352 C CA . MET A 1 310 ? -4.836 13.835 10.717 1.00 75.81 310 MET A CA 1
ATOM 2353 C C . MET A 1 310 ? -3.345 14.117 10.887 1.00 75.81 310 MET A C 1
ATOM 2355 O O . MET A 1 310 ? -2.832 13.861 11.974 1.00 75.81 310 MET A O 1
ATOM 2359 N N . HIS A 1 311 ? -2.690 14.798 9.939 1.00 72.25 311 HIS A N 1
ATOM 2360 C CA . HIS A 1 311 ? -1.352 15.346 10.181 1.00 72.25 311 HIS A CA 1
ATOM 2361 C C . HIS A 1 311 ? -1.328 16.308 11.376 1.00 72.25 311 HIS A C 1
ATOM 2363 O O . HIS A 1 311 ? -0.392 16.295 12.179 1.00 72.25 311 HIS A O 1
ATOM 2369 N N . MET A 1 312 ? -2.366 17.134 11.535 1.00 75.94 312 MET A N 1
ATOM 2370 C CA . MET A 1 312 ? -2.468 18.014 12.701 1.00 75.94 312 MET A CA 1
ATOM 2371 C C . MET A 1 312 ? -2.625 17.229 14.011 1.00 75.94 312 MET A C 1
ATOM 2373 O O . MET A 1 312 ? -2.017 17.608 15.015 1.00 75.94 312 MET A O 1
ATOM 2377 N N . LYS A 1 313 ? -3.394 16.131 14.013 1.00 79.88 313 LYS A N 1
ATOM 2378 C CA . LYS A 1 313 ? -3.600 15.290 15.205 1.00 79.88 313 LYS A CA 1
ATOM 2379 C C . LYS A 1 313 ? -2.345 14.486 15.562 1.00 79.88 313 LYS A C 1
ATOM 2381 O O . LYS A 1 313 ? -1.897 14.535 16.713 1.00 79.88 313 LYS A O 1
ATOM 2386 N N . SER A 1 314 ? -1.726 13.828 14.581 1.00 70.75 314 SER A N 1
ATOM 2387 C CA . SER A 1 314 ? -0.544 12.986 14.787 1.00 70.75 314 SER A CA 1
ATOM 2388 C C . SER A 1 314 ? 0.670 13.801 15.249 1.00 70.75 314 SER A C 1
ATOM 2390 O O . SER A 1 314 ? 1.434 13.330 16.088 1.00 70.75 314 SER A O 1
ATOM 2392 N N . HIS A 1 315 ? 0.830 15.055 14.807 1.00 74.75 315 HIS A N 1
ATOM 2393 C CA . HIS A 1 315 ? 1.949 15.924 15.206 1.00 74.75 315 HIS A CA 1
ATOM 2394 C C . HIS A 1 315 ? 1.650 16.904 16.346 1.00 74.75 315 HIS A C 1
ATOM 2396 O O . HIS A 1 315 ? 2.440 17.834 16.572 1.00 74.75 315 HIS A O 1
ATOM 2402 N N . SER A 1 316 ? 0.569 16.701 17.097 1.00 86.19 316 SER A N 1
ATOM 2403 C CA . SER A 1 316 ? 0.303 17.485 18.304 1.00 86.19 316 SER A CA 1
ATOM 2404 C C . SER A 1 316 ? 1.436 17.332 19.334 1.00 86.19 316 SER A C 1
ATOM 2406 O O . SER A 1 316 ? 2.141 16.320 19.383 1.00 86.19 316 SER A O 1
ATOM 2408 N N . ALA A 1 317 ? 1.649 18.357 20.165 1.00 72.12 317 ALA A N 1
ATOM 2409 C CA . ALA A 1 317 ? 2.675 18.317 21.213 1.00 72.12 317 ALA A CA 1
ATOM 2410 C C . ALA A 1 317 ? 2.450 17.150 22.192 1.00 72.12 317 ALA A C 1
ATOM 2412 O O . ALA A 1 317 ? 3.414 16.550 22.661 1.00 72.12 317 ALA A O 1
ATOM 2413 N N . SER A 1 318 ? 1.180 16.801 22.432 1.00 75.81 318 SER A N 1
ATOM 2414 C CA . SER A 1 318 ? 0.789 15.635 23.223 1.00 75.81 318 SER A CA 1
ATOM 2415 C C . SER A 1 318 ? 1.246 14.336 22.554 1.00 75.81 318 SER A C 1
ATOM 2417 O O . SER A 1 318 ? 2.033 13.595 23.137 1.00 75.81 318 SER A O 1
ATOM 2419 N N . ALA A 1 319 ? 0.877 14.109 21.287 1.00 77.88 319 ALA A N 1
ATOM 2420 C CA . ALA A 1 319 ? 1.266 12.906 20.547 1.00 77.88 319 ALA A CA 1
ATOM 2421 C C . ALA A 1 319 ? 2.795 12.736 20.445 1.00 77.88 319 ALA A C 1
ATOM 2423 O O . ALA A 1 319 ? 3.311 11.623 20.543 1.00 77.88 319 ALA A O 1
ATOM 2424 N N . ARG A 1 320 ? 3.550 13.839 20.319 1.00 86.88 320 ARG A N 1
ATOM 2425 C CA . ARG A 1 320 ? 5.024 13.805 20.364 1.00 86.88 320 ARG A CA 1
ATOM 2426 C C . ARG A 1 320 ? 5.569 13.434 21.744 1.00 86.88 320 ARG A C 1
ATOM 2428 O O . ARG A 1 320 ? 6.560 12.714 21.820 1.00 86.88 320 ARG A O 1
ATOM 2435 N N . MET A 1 321 ? 4.942 13.906 22.822 1.00 78.88 321 MET A N 1
ATOM 2436 C CA . MET A 1 321 ? 5.314 13.529 24.190 1.00 78.88 321 MET A CA 1
ATOM 2437 C C . MET A 1 321 ? 5.057 12.047 24.461 1.00 78.88 321 MET A C 1
ATOM 2439 O O . MET A 1 321 ? 5.920 11.387 25.036 1.00 78.88 321 MET A O 1
ATOM 2443 N N . HIS A 1 322 ? 3.915 11.523 24.014 1.00 83.31 322 HIS A N 1
ATOM 2444 C CA . HIS A 1 322 ? 3.585 10.102 24.130 1.00 83.31 322 HIS A CA 1
ATOM 2445 C C . HIS A 1 322 ? 4.607 9.231 23.391 1.00 83.31 322 HIS A C 1
ATOM 2447 O O . HIS A 1 322 ? 5.191 8.338 24.003 1.00 83.31 322 HIS A O 1
ATOM 2453 N N . ARG A 1 323 ? 4.947 9.581 22.142 1.00 85.75 323 ARG A N 1
ATOM 2454 C CA . ARG A 1 323 ? 6.018 8.908 21.388 1.00 85.75 323 ARG A CA 1
ATOM 2455 C C . ARG A 1 323 ? 7.373 8.973 22.090 1.00 85.75 323 ARG A C 1
ATOM 2457 O O . ARG A 1 323 ? 8.058 7.965 22.209 1.00 85.75 323 ARG A O 1
ATOM 2464 N N . MET A 1 324 ? 7.756 10.139 22.612 1.00 85.38 324 MET A N 1
ATOM 2465 C CA . MET A 1 324 ? 9.025 10.290 23.331 1.00 85.38 324 MET A CA 1
ATOM 2466 C C . MET A 1 324 ? 9.061 9.460 24.623 1.00 85.38 324 MET A C 1
ATOM 2468 O O . MET A 1 324 ? 10.111 8.930 24.980 1.00 85.38 324 MET A O 1
ATOM 2472 N N . LYS A 1 325 ? 7.928 9.331 25.325 1.00 88.50 325 LYS A N 1
ATOM 2473 C CA . LYS A 1 325 ? 7.811 8.513 26.537 1.00 88.50 325 LYS A CA 1
ATOM 2474 C C . LYS A 1 325 ? 7.909 7.019 26.216 1.00 88.50 325 LYS A C 1
ATOM 2476 O O . LYS A 1 325 ? 8.666 6.333 26.898 1.00 88.50 325 LYS A O 1
ATOM 2481 N N . SER A 1 326 ? 7.227 6.564 25.166 1.00 84.00 326 SER A N 1
ATOM 2482 C CA . SER A 1 326 ? 7.307 5.186 24.661 1.00 84.00 326 SER A CA 1
ATOM 2483 C C . SER A 1 326 ? 8.744 4.823 24.252 1.00 84.00 326 SER A C 1
ATOM 2485 O O . SER A 1 326 ? 9.327 3.893 24.804 1.00 84.00 326 SER A O 1
ATOM 2487 N N . MET A 1 327 ? 9.418 5.661 23.453 1.00 87.38 327 MET A N 1
ATOM 2488 C CA . MET A 1 327 ? 10.828 5.443 23.073 1.00 87.38 327 MET A CA 1
ATOM 2489 C C . MET A 1 327 ? 11.774 5.350 24.284 1.00 87.38 327 MET A C 1
ATOM 2491 O O . MET A 1 327 ? 12.735 4.575 24.292 1.00 87.38 327 MET A O 1
ATOM 2495 N N . ARG A 1 328 ? 11.503 6.122 25.344 1.00 85.50 328 ARG A N 1
ATOM 2496 C CA . ARG A 1 328 ? 12.287 6.101 26.588 1.00 85.50 328 ARG A CA 1
ATOM 2497 C C . ARG A 1 328 ? 12.072 4.817 27.392 1.00 85.50 328 ARG A C 1
ATOM 2499 O O . ARG A 1 328 ? 13.018 4.343 28.016 1.00 85.50 328 ARG A O 1
ATOM 2506 N N . MET A 1 329 ? 10.856 4.273 27.377 1.00 78.06 329 MET A N 1
ATOM 2507 C CA . MET A 1 329 ? 10.529 2.971 27.968 1.00 78.06 329 MET A CA 1
ATOM 2508 C C . MET A 1 329 ? 11.216 1.844 27.192 1.00 78.06 329 MET A C 1
ATOM 2510 O O . MET A 1 329 ? 11.915 1.040 27.805 1.00 78.06 329 MET A O 1
ATOM 2514 N N . ARG A 1 330 ? 11.153 1.871 25.852 1.00 83.81 330 ARG A N 1
ATOM 2515 C CA . ARG A 1 330 ? 11.800 0.877 24.979 1.00 83.81 330 ARG A CA 1
ATOM 2516 C C . ARG A 1 330 ? 13.313 0.801 25.184 1.00 83.81 330 ARG A C 1
ATOM 2518 O O . ARG A 1 330 ? 13.883 -0.281 25.280 1.00 83.81 330 ARG A O 1
ATOM 2525 N N . THR A 1 331 ? 13.955 1.961 25.339 1.00 79.75 331 THR A N 1
ATOM 2526 C CA . THR A 1 331 ? 15.399 2.056 25.630 1.00 79.75 331 THR A CA 1
ATOM 2527 C C . THR A 1 331 ? 15.750 1.462 26.999 1.00 79.75 331 THR A C 1
ATOM 2529 O O . THR A 1 331 ? 16.844 0.943 27.186 1.00 79.75 331 THR A O 1
ATOM 2532 N N . LYS A 1 332 ? 14.831 1.537 27.969 1.00 77.75 332 LYS A N 1
ATOM 2533 C CA . LYS A 1 332 ? 15.031 1.023 29.329 1.00 77.75 332 LYS A CA 1
ATOM 2534 C C . LYS A 1 332 ? 14.811 -0.489 29.430 1.00 77.75 332 LYS A C 1
ATOM 2536 O O . LYS A 1 332 ? 15.390 -1.098 30.314 1.00 77.75 332 LYS A O 1
ATOM 2541 N N . MET A 1 333 ? 13.980 -1.069 28.564 1.00 69.56 333 MET A N 1
ATOM 2542 C CA . MET A 1 333 ? 13.748 -2.519 28.504 1.00 69.56 333 MET A CA 1
ATOM 2543 C C . MET A 1 333 ? 14.870 -3.279 27.776 1.00 69.56 333 MET A C 1
ATOM 2545 O O . MET A 1 333 ? 15.045 -4.465 28.017 1.00 69.56 333 MET A O 1
ATOM 2549 N N . HIS A 1 334 ? 15.656 -2.593 26.938 1.00 67.25 334 HIS A N 1
ATOM 2550 C CA . HIS A 1 334 ? 16.824 -3.151 26.240 1.00 67.25 334 HIS A CA 1
ATOM 2551 C C . HIS A 1 334 ? 18.157 -3.012 27.020 1.00 67.25 334 HIS A C 1
ATOM 2553 O O . HIS A 1 334 ? 19.221 -3.268 26.456 1.00 67.25 334 HIS A O 1
ATOM 2559 N N . MET A 1 335 ? 18.123 -2.591 28.294 1.00 46.66 335 MET A N 1
ATOM 2560 C CA . MET A 1 335 ? 19.272 -2.523 29.222 1.00 46.66 335 MET A CA 1
ATOM 2561 C C . MET A 1 335 ? 19.062 -3.452 30.413 1.00 46.66 335 MET A C 1
ATOM 2563 O O . MET A 1 335 ? 20.061 -4.070 30.841 1.00 46.66 335 MET A O 1
#

Sequence (335 aa):
MRRAMSHRETAKVLDAVAEENDEMSNADDFTVKELTLSAAAAVQQWAETDDLDEGESGADRLMSLMVGIVDADKNGEIDEDEQGVLDVVLNAAWDYLGTLGVTDEDAGALLNDWDADTADRVRELVAAALPDGEQSDSDLDDFVFGDNDQEAEDLDGYTAENEWDATPEVDEDGNEKEAVLDGDFKGHPFRGNQFKKGGASSSSAVRASISAKHAERHGDARSTKKAHTTAHFAHKAAAAEATTKKAKTYHKKMAKFHGSQAGMALDGVALDAAYRKRFVIRGGKKMRVNKRISGVVRLSAKQKMGIRKMHMKSHSASARMHRMKSMRMRTKMHM

Secondary structure (DSSP, 8-state):
-----------------SSTTHHHHHHHHHHHHHHHHHHHHHHHHHHT-----TT--HHHHHHHHHHHHH-SS-SS---HHHHHHHHHHHHHHHHHHHHTT--HHHHHHHHTT--HHHHHHHHHHHHHHSPPTHHHHHHHHHHHHTT-SSSTTS-TT--GGGGS--PPPBPTTS-B-----S---SS-S----------HHHHHHHHHHHHHHHHHHHS-HHHHHHHHHHHHHHHHHHHHH--SHHHHHHHHHHHHHHHHHTT---TT--SS-EEEEEEEEETTEEEEEEEEEE------HHHHHHHHHHHHHHTSHHHHHHHHHHHHHHHHHT-